Protein AF-A0AAW3V0V6-F1 (afdb_monomer)

Foldseek 3Di:
DDDDDDDPPPLVVVLVVLPPDDPDPDSLVVVLVVLLVLLVVCLVDPHQLVVSVVSLVVSLVVLVVVLVVPPDPCNPVSVVVSVVSSVSSLVSNLVVLLVCLLVLNLSSLVVLLCLLFPPNPDVSSVSSLVSCLALSSLVSLLVQLVVCPPHLDSSNLSSLQSNLSCQLVVRSHDHDNVSSLVSLLSSVVSPNLLSLQVNLVSCVVVVNLLRLLLSLVSRDDPSVVRHDPCSHNVNSVVVDDPVSNVVSVVCSVPSVCSDD

Radius of gyration: 21.78 Å; Cα contacts (8 Å, |Δi|>4): 302; chains: 1; bounding box: 56×43×59 Å

Sequence (260 aa):
MGGNLKVVWVATVVAMTSLLTACGPDPSIQLRANAEAAVKRQMGKDVDPAKSFTGIRSARESIAEECDDYSGIYHFSMQKACSEELGAMKAAAVGPIQDALLAGNVGAGRIAIGALAPDATDDLSEEIRNIVARPEVATSIVTTAASLDGQTTAQARTYEMLAAAVLVTGQGVPADRVRGVQLYGAAWSAGETWAAAMLANAYVQGRDSVNAYLWSLRCTGQCLTGLIPEAAKGALEKSLDPQTISSIQQKSKDQSVLNL

Secondary structure (DSSP, 8-state):
------SSHHHHHHHHTTSS-TTSS-HHHHHHHHHHHHHHHHHTTT--HHHHHHHHHHHHHHHHHHHHS--STTHHHHHHHHHHHHHHHHHHHHHHHHHHHHTT-HHHHHHHHHHTSTT--SHHHHHHHHHHTSHHHHHHHHHHHHHTTT--SHHHHHHHHHHHHHHHHTSSS---HHHHHHHHHHHHHTT-TTHHHHHHHHHHHTT-HHHHHHHHHH--GGGGGG--GGGSHHHHGGGS-HHHHHHHHHHTT-TT----

pLDDT: mean 81.02, std 20.98, range [28.02, 98.56]

Solvent-accessible surface area (backbone atoms only — not comparable to full-atom values): 14074 Å² total; per-residue (Å²): 141,88,87,88,88,80,84,76,67,69,67,63,55,63,62,68,65,70,80,75,59,92,90,61,76,62,65,66,58,57,52,47,54,50,51,50,48,49,52,52,59,36,72,75,44,100,48,62,41,67,62,50,51,47,49,55,49,51,52,50,50,52,52,50,53,62,57,66,70,49,85,53,99,59,36,69,67,50,48,48,51,51,52,53,49,52,51,48,50,52,57,62,52,50,56,58,42,50,55,31,38,61,69,62,34,52,46,39,34,50,53,47,45,54,24,67,38,94,82,44,77,51,72,67,24,51,53,46,44,57,51,45,34,33,45,72,43,27,49,38,34,41,52,50,24,62,76,29,65,97,49,65,47,75,50,25,32,33,30,18,43,40,28,15,54,32,19,54,72,30,37,38,42,81,59,38,50,71,61,11,51,50,28,21,51,50,13,33,76,50,66,37,60,56,27,27,13,52,43,4,40,51,24,46,77,68,71,34,60,67,52,8,40,36,25,26,73,64,25,54,79,78,15,54,79,63,41,48,76,74,27,31,54,80,51,36,58,77,77,49,55,73,65,60,51,54,51,39,63,58,48,50,74,42,82,85,61,86,73,126

Nearest PDB structures (foldseek):
  6deh-assembly2_B  TM=3.218E-01  e=8.719E-03  Legionella pneumophila subsp. pneumophila str. Philadelphia 1
  8sxq-assembly2_B  TM=3.862E-01  e=3.948E-02  Legionella pneumophila
  6ok3-assembly1_B  TM=2.933E-01  e=1.082E-02  Oxalobacter formigenes OXCC13
  5b26-assembly2_C  TM=3.271E-01  e=5.489E-01  Mus musculus
  1ouv-assembly1_A  TM=3.020E-01  e=5.489E-01  Helicobacter pylori 26695

Structure (mmCIF, N/CA/C/O backbone):
data_AF-A0AAW3V0V6-F1
#
_entry.id   AF-A0AAW3V0V6-F1
#
loop_
_atom_site.group_PDB
_atom_site.id
_atom_site.type_symbol
_atom_site.label_atom_id
_atom_site.label_alt_id
_atom_site.label_comp_id
_atom_site.label_asym_id
_atom_site.label_entity_id
_atom_site.label_seq_id
_atom_site.pdbx_PDB_ins_code
_atom_site.Cartn_x
_atom_site.Cartn_y
_atom_site.Cartn_z
_atom_site.occupancy
_atom_site.B_iso_or_equiv
_atom_site.auth_seq_id
_atom_site.auth_comp_id
_atom_site.auth_asym_id
_atom_site.auth_atom_id
_atom_site.pdbx_PDB_model_num
ATOM 1 N N . MET A 1 1 ? 29.266 21.304 14.756 1.00 34.91 1 MET A N 1
ATOM 2 C CA . MET A 1 1 ? 30.003 21.828 13.584 1.00 34.91 1 MET A CA 1
ATOM 3 C C . MET A 1 1 ? 30.607 20.624 12.880 1.00 34.91 1 MET A C 1
ATOM 5 O O . MET A 1 1 ? 31.447 19.978 13.473 1.00 34.91 1 MET A O 1
ATOM 9 N N . GLY A 1 2 ? 30.176 20.139 11.727 1.00 35.59 2 GLY A N 1
ATOM 10 C CA . GLY A 1 2 ? 29.376 20.706 10.649 1.00 35.59 2 GLY A CA 1
ATOM 11 C C . GLY A 1 2 ? 29.917 20.062 9.372 1.00 35.59 2 GLY A C 1
ATOM 12 O O . GLY A 1 2 ? 30.707 20.673 8.668 1.00 35.59 2 GLY A O 1
ATOM 13 N N . GLY A 1 3 ? 29.595 18.786 9.153 1.00 35.78 3 GLY A N 1
ATOM 14 C CA . GLY A 1 3 ? 30.120 17.996 8.043 1.00 35.78 3 GLY A CA 1
ATOM 15 C C . GLY A 1 3 ? 29.052 17.041 7.541 1.00 35.78 3 GLY A C 1
ATOM 16 O O . GLY A 1 3 ? 28.916 15.957 8.083 1.00 35.78 3 GLY A O 1
ATOM 17 N N . ASN A 1 4 ? 28.270 17.489 6.558 1.00 34.06 4 ASN A N 1
ATOM 18 C CA . ASN A 1 4 ? 27.402 16.672 5.706 1.00 34.06 4 ASN A CA 1
ATOM 19 C C . ASN A 1 4 ? 26.956 17.535 4.519 1.00 34.06 4 ASN A C 1
ATOM 21 O O . ASN A 1 4 ? 25.878 18.119 4.524 1.00 34.06 4 ASN A O 1
ATOM 25 N N . LEU A 1 5 ? 27.831 17.675 3.520 1.00 32.22 5 LEU A N 1
ATOM 26 C CA . LEU A 1 5 ? 27.532 18.426 2.299 1.00 32.22 5 LEU A CA 1
ATOM 27 C C . LEU A 1 5 ? 28.345 17.880 1.113 1.00 32.22 5 LEU A C 1
ATOM 29 O O . LEU A 1 5 ? 29.168 18.591 0.553 1.00 32.22 5 LEU A O 1
ATOM 33 N N . LYS A 1 6 ? 28.202 16.587 0.769 1.00 35.91 6 LYS A N 1
ATOM 34 C CA . LYS A 1 6 ? 28.910 15.998 -0.398 1.00 35.91 6 LYS A CA 1
ATOM 35 C C . LYS A 1 6 ? 28.151 14.957 -1.239 1.00 35.91 6 LYS A C 1
ATOM 37 O O . LYS A 1 6 ? 28.750 14.400 -2.147 1.00 35.91 6 LYS A O 1
ATOM 42 N N . VAL A 1 7 ? 26.853 14.715 -1.033 1.00 38.38 7 VAL A N 1
ATOM 43 C CA . VAL A 1 7 ? 26.133 13.668 -1.806 1.00 38.38 7 VAL A CA 1
ATOM 44 C C . VAL A 1 7 ? 25.241 14.222 -2.932 1.00 38.38 7 VAL A C 1
ATOM 46 O O . VAL A 1 7 ? 24.776 13.465 -3.771 1.00 38.38 7 VAL A O 1
ATOM 49 N N . VAL A 1 8 ? 25.066 15.542 -3.043 1.00 34.28 8 VAL A N 1
ATOM 50 C CA . VAL A 1 8 ? 24.141 16.135 -4.037 1.00 34.28 8 VAL A CA 1
ATOM 51 C C . VAL A 1 8 ? 24.812 16.478 -5.382 1.00 34.28 8 VAL A C 1
ATOM 53 O O . VAL A 1 8 ? 24.128 16.670 -6.374 1.00 34.28 8 VAL A O 1
ATOM 56 N N . TRP A 1 9 ? 26.144 16.469 -5.482 1.00 28.02 9 TRP A N 1
ATOM 57 C CA . TRP A 1 9 ? 26.834 17.000 -6.673 1.00 28.02 9 TRP A CA 1
ATOM 58 C C . TRP A 1 9 ? 27.120 16.006 -7.812 1.00 28.02 9 TRP A C 1
ATOM 60 O O . TRP A 1 9 ? 27.539 16.428 -8.884 1.00 28.02 9 TRP A O 1
ATOM 70 N N . VAL A 1 10 ? 26.897 14.700 -7.634 1.00 33.75 10 VAL A N 1
ATOM 71 C CA . VAL A 1 10 ? 27.327 13.703 -8.642 1.00 33.75 10 VAL A CA 1
ATOM 72 C C . VAL A 1 10 ? 26.234 13.371 -9.670 1.00 33.75 10 VAL A C 1
ATOM 74 O O . VAL A 1 10 ? 26.555 12.951 -10.776 1.00 33.75 10 VAL A O 1
ATOM 77 N N . ALA A 1 11 ? 24.955 13.615 -9.367 1.00 33.41 11 ALA A N 1
ATOM 78 C CA . ALA A 1 11 ? 23.865 13.357 -10.316 1.00 33.41 11 ALA A CA 1
ATOM 79 C C . ALA A 1 11 ? 23.679 14.497 -11.337 1.00 33.41 11 ALA A C 1
ATOM 81 O O . ALA A 1 11 ? 23.421 14.234 -12.507 1.00 33.41 11 ALA A O 1
ATOM 82 N N . THR A 1 12 ? 23.896 15.753 -10.933 1.00 36.50 12 THR A N 1
ATOM 83 C CA . THR A 1 12 ? 23.674 16.923 -11.802 1.00 36.50 12 THR A CA 1
ATOM 84 C C . THR A 1 12 ? 24.766 17.095 -12.866 1.00 36.50 12 THR A C 1
ATOM 86 O O . THR A 1 12 ? 24.497 17.572 -13.962 1.00 36.50 12 THR A O 1
ATOM 89 N N . VAL A 1 13 ? 25.996 16.638 -12.599 1.00 33.94 13 VAL A N 1
ATOM 90 C CA . VAL A 1 13 ? 27.119 16.778 -13.548 1.00 33.94 13 VAL A CA 1
ATOM 91 C C . VAL A 1 13 ? 27.079 15.716 -14.660 1.00 33.94 13 VAL A C 1
ATOM 93 O O . VAL A 1 13 ? 27.512 15.980 -15.778 1.00 33.94 13 VAL A O 1
ATOM 96 N N . VAL A 1 14 ? 26.500 14.535 -14.418 1.00 36.28 14 VAL A N 1
ATOM 97 C CA . VAL A 1 14 ? 26.418 13.475 -15.446 1.00 36.28 14 VAL A CA 1
ATOM 98 C C . VAL A 1 14 ? 25.299 13.742 -16.464 1.00 36.28 14 VAL A C 1
ATOM 100 O O . VAL A 1 14 ? 25.445 13.374 -17.627 1.00 36.28 14 VAL A O 1
ATOM 103 N N . ALA A 1 15 ? 24.238 14.459 -16.080 1.00 39.56 15 ALA A N 1
ATOM 104 C CA . ALA A 1 15 ? 23.207 14.901 -17.022 1.00 39.56 15 ALA A CA 1
ATOM 105 C C . ALA A 1 15 ? 23.702 16.056 -17.921 1.00 39.56 15 ALA A C 1
ATOM 107 O O . ALA A 1 15 ? 23.573 15.977 -19.138 1.00 39.56 15 ALA A O 1
ATOM 108 N N . MET A 1 16 ? 24.394 17.061 -17.363 1.00 32.03 16 MET A N 1
ATOM 109 C CA . MET A 1 16 ? 24.838 18.239 -18.134 1.00 32.03 16 MET A CA 1
ATOM 110 C C . MET A 1 16 ? 26.015 18.004 -19.093 1.00 32.03 16 MET A C 1
ATOM 112 O O . MET A 1 16 ? 26.224 18.805 -20.000 1.00 32.03 16 MET A O 1
ATOM 116 N N . THR A 1 17 ? 26.791 16.925 -18.946 1.00 37.06 17 THR A N 1
ATOM 117 C CA . THR A 1 17 ? 27.952 16.685 -19.833 1.00 37.06 17 THR A CA 1
ATOM 118 C C . THR A 1 17 ? 27.593 15.889 -21.100 1.00 37.06 17 THR A C 1
ATOM 120 O O . THR A 1 17 ? 28.452 15.667 -21.948 1.00 37.06 17 THR A O 1
ATOM 123 N N . SER A 1 18 ? 26.328 15.485 -21.270 1.00 39.09 18 SER A N 1
ATOM 124 C CA . SER A 1 18 ? 25.883 14.655 -22.407 1.00 39.09 18 SER A CA 1
ATOM 125 C C . SER A 1 18 ? 25.359 15.464 -23.606 1.00 39.09 18 SER A C 1
ATOM 127 O O . SER A 1 18 ? 25.137 14.896 -24.669 1.00 39.09 18 SER A O 1
ATOM 129 N N . LEU A 1 19 ? 25.214 16.789 -23.472 1.00 38.28 19 LEU A N 1
ATOM 130 C CA . LEU A 1 19 ? 24.652 17.673 -24.509 1.00 38.28 19 LEU A CA 1
ATOM 131 C C . LEU A 1 19 ? 25.697 18.440 -25.341 1.00 38.28 19 LEU A C 1
ATOM 133 O O . LEU A 1 19 ? 25.327 19.201 -26.229 1.00 38.28 19 LEU A O 1
ATOM 137 N N . LEU A 1 20 ? 27.003 18.245 -25.102 1.00 36.38 20 LEU A N 1
ATOM 138 C CA . LEU A 1 20 ? 28.058 19.063 -25.732 1.00 36.38 20 LEU A CA 1
ATOM 139 C C . LEU A 1 20 ? 29.159 18.311 -26.495 1.00 36.38 20 LEU A C 1
ATOM 141 O O . LEU A 1 20 ? 30.157 18.922 -26.873 1.00 36.38 20 LEU A O 1
ATOM 145 N N . THR A 1 21 ? 28.993 17.029 -26.821 1.00 39.00 21 THR A N 1
ATOM 146 C CA . THR A 1 21 ? 29.934 16.339 -27.722 1.00 39.00 21 THR A CA 1
ATOM 147 C C . THR A 1 21 ? 29.237 15.841 -28.975 1.00 39.00 21 THR A C 1
ATOM 149 O O . THR A 1 21 ? 28.806 14.694 -29.068 1.00 39.00 21 THR A O 1
ATOM 152 N N . ALA A 1 22 ? 29.194 16.722 -29.973 1.00 36.62 22 ALA A N 1
ATOM 153 C CA . ALA A 1 22 ? 29.146 16.316 -31.366 1.00 36.62 22 ALA A CA 1
ATOM 154 C C . ALA A 1 22 ? 30.323 15.354 -31.634 1.00 36.62 22 ALA A C 1
ATOM 156 O O . ALA A 1 22 ? 31.471 15.705 -31.367 1.00 36.62 22 ALA A O 1
ATOM 157 N N . CYS A 1 23 ? 30.020 14.153 -32.139 1.00 38.62 23 CYS A N 1
ATOM 158 C CA . CYS A 1 23 ? 30.940 13.045 -32.463 1.00 38.62 23 CYS A CA 1
ATOM 159 C C . CYS A 1 23 ? 31.247 12.016 -31.348 1.00 38.62 23 CYS A C 1
ATOM 161 O O . CYS A 1 23 ? 32.334 11.438 -31.330 1.00 38.62 23 CYS A O 1
ATOM 163 N N . GLY A 1 24 ? 30.290 11.729 -30.459 1.00 41.03 24 GLY A N 1
ATOM 164 C CA . GLY A 1 24 ? 30.261 10.503 -29.640 1.00 41.03 24 GLY A CA 1
ATOM 165 C C . GLY A 1 24 ? 29.235 9.478 -30.155 1.00 41.03 24 GLY A C 1
ATOM 166 O O . GLY A 1 24 ? 28.460 9.822 -31.049 1.00 41.03 24 GLY A O 1
ATOM 167 N N . PRO A 1 25 ? 29.220 8.229 -29.635 1.00 42.06 25 PRO A N 1
ATOM 168 C CA . PRO A 1 25 ? 28.169 7.257 -29.954 1.00 42.06 25 PRO A CA 1
ATOM 169 C C . PRO A 1 25 ? 26.787 7.875 -29.715 1.00 42.06 25 PRO A C 1
ATOM 171 O O . PRO A 1 25 ? 26.656 8.748 -28.859 1.00 42.06 25 PRO A O 1
ATOM 174 N N . ASP A 1 26 ? 25.798 7.422 -30.492 1.00 52.16 26 ASP A N 1
ATOM 175 C CA . ASP A 1 26 ? 24.402 7.876 -30.453 1.00 52.16 26 ASP A CA 1
ATOM 176 C C . ASP A 1 26 ? 23.985 8.243 -29.010 1.00 52.16 26 ASP A C 1
ATOM 178 O O . ASP A 1 26 ? 24.032 7.361 -28.139 1.00 52.16 26 ASP A O 1
ATOM 182 N N . PRO A 1 27 ? 23.656 9.522 -28.728 1.00 53.59 27 PRO A N 1
ATOM 183 C CA . PRO A 1 27 ? 23.339 10.007 -27.384 1.00 53.59 27 PRO A CA 1
ATOM 184 C C . PRO A 1 27 ? 22.340 9.105 -26.651 1.00 53.59 27 PRO A C 1
ATOM 186 O O . PRO A 1 27 ? 22.501 8.856 -25.454 1.00 53.59 27 PRO A O 1
ATOM 189 N N . SER A 1 28 ? 21.405 8.500 -27.389 1.00 52.97 28 SER A N 1
ATOM 190 C CA . SER A 1 28 ? 20.402 7.573 -26.868 1.00 52.97 28 SER A CA 1
ATOM 191 C C . SER A 1 28 ? 20.998 6.292 -26.256 1.00 52.97 28 SER A C 1
ATOM 193 O O . SER A 1 28 ? 20.479 5.771 -25.264 1.00 52.97 28 SER A O 1
ATOM 195 N N . ILE A 1 29 ? 22.119 5.783 -26.784 1.00 57.06 29 ILE A N 1
ATOM 196 C CA . ILE A 1 29 ? 22.802 4.576 -26.285 1.00 57.06 29 ILE A CA 1
ATOM 197 C C . ILE A 1 29 ? 23.503 4.877 -24.960 1.00 57.06 29 ILE A C 1
ATOM 199 O O . ILE A 1 29 ? 23.402 4.097 -24.008 1.00 57.06 29 ILE A O 1
ATOM 203 N N . GLN A 1 30 ? 24.189 6.018 -24.875 1.00 59.19 30 GLN A N 1
ATOM 204 C CA . GLN A 1 30 ? 24.898 6.434 -23.666 1.00 59.19 30 GLN A CA 1
ATOM 205 C C . GLN A 1 30 ? 23.910 6.725 -22.525 1.00 59.19 30 GLN A C 1
ATOM 207 O O . GLN A 1 30 ? 24.128 6.303 -21.387 1.00 59.19 30 GLN A O 1
ATOM 212 N N . LEU A 1 31 ? 22.795 7.393 -22.838 1.00 54.66 31 LEU A N 1
ATOM 213 C CA . LEU A 1 31 ? 21.737 7.724 -21.884 1.00 54.66 31 LEU A CA 1
ATOM 214 C C . LEU A 1 31 ? 21.060 6.458 -21.335 1.00 54.66 31 LEU A C 1
ATOM 216 O O . LEU A 1 31 ? 20.910 6.321 -20.120 1.00 54.66 31 LEU A O 1
ATOM 220 N N . ARG A 1 32 ? 20.743 5.482 -22.203 1.00 54.28 32 ARG A N 1
ATOM 221 C CA . ARG A 1 32 ? 20.209 4.167 -21.796 1.00 54.28 32 ARG A CA 1
ATOM 222 C C . ARG A 1 32 ? 21.179 3.400 -20.905 1.00 54.28 32 ARG A C 1
ATOM 224 O O . ARG A 1 32 ? 20.775 2.924 -19.848 1.00 54.28 32 ARG A O 1
ATOM 231 N N . ALA A 1 33 ? 22.453 3.315 -21.291 1.00 61.56 33 ALA A N 1
ATOM 232 C CA . ALA A 1 33 ? 23.469 2.624 -20.498 1.00 61.56 33 ALA A CA 1
ATOM 233 C C . ALA A 1 33 ? 23.661 3.279 -19.120 1.00 61.56 33 ALA A C 1
ATOM 235 O O . ALA A 1 33 ? 23.812 2.583 -18.114 1.00 61.56 33 ALA A O 1
ATOM 236 N N . ASN A 1 34 ? 23.601 4.612 -19.051 1.00 61.59 34 ASN A N 1
ATOM 237 C CA . ASN A 1 34 ? 23.674 5.355 -17.797 1.00 61.59 34 ASN A CA 1
ATOM 238 C C . ASN A 1 34 ? 22.429 5.146 -16.924 1.00 61.59 34 ASN A C 1
ATOM 240 O O . ASN A 1 34 ? 22.578 4.956 -15.716 1.00 61.59 34 ASN A O 1
ATOM 244 N N . ALA A 1 35 ? 21.228 5.132 -17.510 1.00 54.94 35 ALA A N 1
ATOM 245 C CA . ALA A 1 35 ? 19.982 4.856 -16.798 1.00 54.94 35 ALA A CA 1
ATOM 246 C C . ALA A 1 35 ? 19.957 3.423 -16.244 1.00 54.94 35 ALA A C 1
ATOM 248 O O . ALA A 1 35 ? 19.710 3.221 -15.056 1.00 54.94 35 ALA A O 1
ATOM 249 N N . GLU A 1 36 ? 20.310 2.430 -17.062 1.00 57.81 36 GLU A N 1
ATOM 250 C CA . GLU A 1 36 ? 20.398 1.029 -16.643 1.00 57.81 36 GLU A CA 1
ATOM 251 C C . GLU A 1 36 ? 21.470 0.836 -15.558 1.00 57.81 36 GLU A C 1
ATOM 253 O O . GLU A 1 36 ? 21.239 0.157 -14.555 1.00 57.81 36 GLU A O 1
ATOM 258 N N . ALA A 1 37 ? 22.632 1.483 -15.700 1.00 62.81 37 ALA A N 1
ATOM 259 C CA . ALA A 1 37 ? 23.674 1.465 -14.680 1.00 62.81 37 ALA A CA 1
ATOM 260 C C . ALA A 1 37 ? 23.241 2.174 -13.387 1.00 62.81 37 ALA A C 1
ATOM 262 O O . ALA A 1 37 ? 23.620 1.724 -12.305 1.00 62.81 37 ALA A O 1
ATOM 263 N N . ALA A 1 38 ? 22.459 3.254 -13.466 1.00 56.06 38 ALA A N 1
ATOM 264 C CA . ALA A 1 38 ? 21.909 3.942 -12.300 1.00 56.06 38 ALA A CA 1
ATOM 265 C C . ALA A 1 38 ? 20.913 3.044 -11.556 1.00 56.06 38 ALA A C 1
ATOM 267 O O . ALA A 1 38 ? 21.104 2.816 -10.361 1.00 56.06 38 ALA A O 1
ATOM 268 N N . VAL A 1 39 ? 19.957 2.440 -12.274 1.00 53.56 39 VAL A N 1
ATOM 269 C CA . VAL A 1 39 ? 19.000 1.462 -11.731 1.00 53.56 39 VAL A CA 1
ATOM 270 C C . VAL A 1 39 ? 19.741 0.291 -11.079 1.00 53.56 39 VAL A C 1
ATOM 272 O O . VAL A 1 39 ? 19.518 -0.004 -9.906 1.00 53.56 39 VAL A O 1
ATOM 275 N N . LYS A 1 40 ? 20.704 -0.332 -11.776 1.00 58.06 40 LYS A N 1
ATOM 276 C CA . LYS A 1 40 ? 21.486 -1.463 -11.238 1.00 58.06 40 LYS A CA 1
ATOM 277 C C . LYS A 1 40 ? 22.322 -1.085 -10.011 1.00 58.06 40 LYS A C 1
ATOM 279 O O . LYS A 1 40 ? 22.360 -1.841 -9.042 1.00 58.06 40 LYS A O 1
ATOM 284 N N . ARG A 1 41 ? 22.981 0.083 -10.010 1.00 60.84 41 ARG A N 1
ATOM 285 C CA . ARG A 1 41 ? 23.749 0.575 -8.844 1.00 60.84 41 ARG A CA 1
ATOM 286 C C . ARG A 1 41 ? 22.854 0.833 -7.635 1.00 60.84 41 ARG A C 1
ATOM 288 O O . ARG A 1 4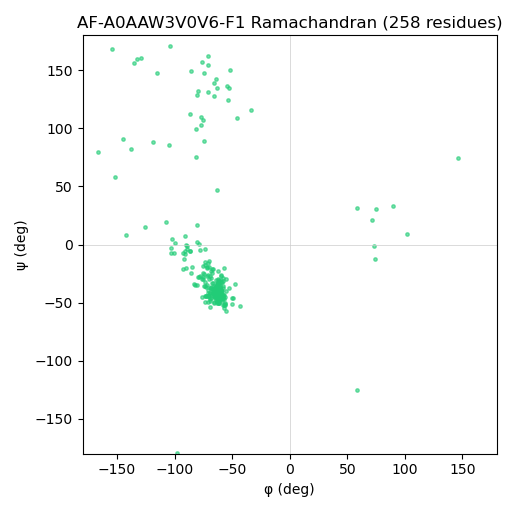1 ? 23.315 0.672 -6.507 1.00 60.84 41 ARG A O 1
ATOM 295 N N . GLN A 1 42 ? 21.617 1.250 -7.879 1.00 53.38 42 GLN A N 1
ATOM 296 C CA . GLN A 1 42 ? 20.631 1.561 -6.852 1.00 53.38 42 GLN A CA 1
ATOM 297 C C . GLN A 1 42 ? 19.952 0.306 -6.296 1.00 53.38 42 GLN A C 1
ATOM 299 O O . GLN A 1 42 ? 19.715 0.237 -5.098 1.00 53.38 42 GLN A O 1
ATOM 304 N N . MET A 1 43 ? 19.726 -0.713 -7.128 1.00 52.59 43 MET A N 1
ATOM 305 C CA . MET A 1 43 ? 19.167 -2.004 -6.711 1.00 52.59 43 MET A CA 1
ATOM 306 C C . MET A 1 43 ? 20.170 -2.908 -5.970 1.00 52.59 43 MET A C 1
ATOM 308 O O . MET A 1 43 ? 19.754 -3.776 -5.209 1.00 52.59 43 MET A O 1
ATOM 312 N N . GLY A 1 44 ? 21.481 -2.726 -6.185 1.00 44.41 44 GLY A N 1
ATOM 313 C CA . GLY A 1 44 ? 22.544 -3.568 -5.609 1.00 44.41 44 GLY A CA 1
ATOM 314 C C . GLY A 1 44 ? 23.109 -3.121 -4.252 1.00 44.41 44 GLY A C 1
ATOM 315 O O . GLY A 1 44 ? 24.020 -3.759 -3.729 1.00 44.41 44 GLY A O 1
ATOM 316 N N . LYS A 1 45 ? 22.625 -2.016 -3.685 1.00 45.22 45 LYS A N 1
ATOM 317 C CA . LYS A 1 45 ? 22.990 -1.530 -2.343 1.00 45.22 45 LYS A CA 1
ATOM 318 C C . LYS A 1 45 ? 21.692 -1.173 -1.615 1.00 45.22 45 LYS A C 1
ATOM 320 O O . LYS A 1 45 ? 20.701 -0.925 -2.290 1.00 45.22 45 LYS A O 1
ATOM 325 N N . ASP A 1 46 ? 21.696 -1.099 -0.282 1.00 43.69 46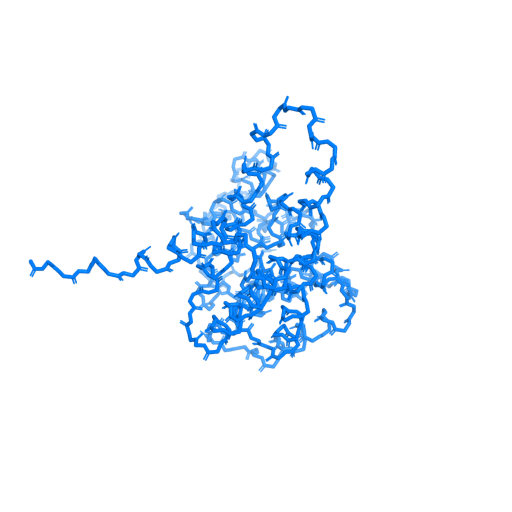 ASP A N 1
ATOM 326 C CA . ASP A 1 46 ? 20.598 -0.552 0.548 1.00 43.69 46 ASP A CA 1
ATOM 327 C C . ASP A 1 46 ? 20.354 0.954 0.270 1.00 43.69 46 ASP A C 1
ATOM 329 O O . ASP A 1 46 ? 20.311 1.796 1.170 1.00 43.69 46 ASP A O 1
ATOM 333 N N . VAL A 1 47 ? 20.284 1.349 -1.001 1.00 46.34 47 VAL A N 1
ATOM 334 C CA . VAL A 1 47 ? 19.977 2.701 -1.431 1.00 46.34 47 VAL A CA 1
ATOM 335 C C . VAL A 1 47 ? 18.480 2.845 -1.345 1.00 46.34 47 VAL A C 1
ATOM 337 O O . VAL A 1 47 ? 17.730 2.037 -1.883 1.00 46.34 47 VAL A O 1
ATOM 340 N N . ASP A 1 48 ? 18.070 3.911 -0.675 1.00 50.66 48 ASP A N 1
ATOM 341 C CA . ASP A 1 48 ? 16.691 4.347 -0.612 1.00 50.66 48 ASP A CA 1
ATOM 342 C C . ASP A 1 48 ? 16.053 4.315 -2.026 1.00 50.66 48 ASP A C 1
ATOM 344 O O . ASP A 1 48 ? 16.415 5.120 -2.898 1.00 50.66 48 ASP A O 1
ATOM 348 N N . PRO A 1 49 ? 15.135 3.371 -2.284 1.00 44.75 49 PRO A N 1
ATOM 349 C CA . PRO A 1 49 ? 14.486 3.184 -3.579 1.00 44.75 49 PRO A CA 1
ATOM 350 C C . PRO A 1 49 ? 13.713 4.432 -3.991 1.00 44.75 49 PRO A C 1
ATOM 352 O O . PRO A 1 49 ? 13.655 4.756 -5.174 1.00 44.75 49 PRO A O 1
ATOM 355 N N . ALA A 1 50 ? 13.199 5.184 -3.011 1.00 44.88 50 ALA A N 1
ATOM 356 C CA . ALA A 1 50 ? 12.531 6.449 -3.260 1.00 44.88 50 ALA A CA 1
ATOM 357 C C . ALA A 1 50 ? 13.497 7.461 -3.891 1.00 44.88 50 ALA A C 1
ATOM 359 O O . ALA A 1 50 ? 13.155 8.079 -4.888 1.00 44.88 50 ALA A O 1
ATOM 360 N N . LYS A 1 51 ? 14.743 7.569 -3.404 1.00 49.44 51 LYS A N 1
ATOM 361 C CA . LYS A 1 51 ? 15.757 8.482 -3.980 1.00 49.44 51 LYS A CA 1
ATOM 362 C C . LYS A 1 51 ? 16.193 8.072 -5.382 1.00 49.44 51 LYS A C 1
ATOM 364 O O . LYS A 1 51 ? 16.510 8.919 -6.212 1.00 49.44 51 LYS A O 1
ATOM 369 N N . SER A 1 52 ? 16.214 6.771 -5.625 1.00 53.00 52 SER A N 1
ATOM 370 C CA . SER A 1 52 ? 16.603 6.162 -6.893 1.00 53.00 52 SER A CA 1
ATOM 371 C C . SER A 1 52 ? 15.583 6.461 -7.985 1.00 53.00 52 SER A C 1
ATOM 373 O O . SER A 1 52 ? 15.918 6.954 -9.063 1.00 53.00 52 SER A O 1
ATOM 375 N N . PHE A 1 53 ? 14.312 6.289 -7.634 1.00 59.09 53 PHE A N 1
ATOM 376 C CA . PHE A 1 53 ? 13.190 6.619 -8.492 1.00 59.09 53 PHE A CA 1
ATOM 377 C C . PHE A 1 53 ? 13.022 8.123 -8.694 1.00 59.09 53 PHE A C 1
ATOM 379 O O . PHE A 1 53 ? 12.760 8.556 -9.811 1.00 59.09 53 PHE A O 1
ATOM 386 N N . THR A 1 54 ? 13.262 8.932 -7.656 1.00 62.72 54 THR A N 1
ATOM 387 C CA . THR A 1 54 ? 13.348 10.390 -7.800 1.00 62.72 54 THR A CA 1
ATOM 388 C C . THR A 1 54 ? 14.435 10.776 -8.799 1.00 62.72 54 THR A C 1
ATOM 390 O O . THR A 1 54 ? 14.210 11.673 -9.589 1.00 62.72 54 THR A O 1
ATOM 393 N N . GLY A 1 55 ? 15.573 10.074 -8.844 1.00 64.75 55 GLY A N 1
ATOM 394 C CA . GLY A 1 55 ? 16.614 10.325 -9.845 1.00 64.75 55 GLY A CA 1
ATOM 395 C C . GLY A 1 55 ? 16.149 10.080 -11.284 1.00 64.75 55 GLY A C 1
ATOM 396 O O . GLY A 1 55 ? 16.392 10.915 -12.149 1.00 64.75 55 GLY A O 1
ATOM 397 N N . ILE A 1 56 ? 15.444 8.972 -11.536 1.00 63.16 56 ILE A N 1
ATOM 398 C CA . ILE A 1 56 ? 14.860 8.673 -12.858 1.00 63.16 56 ILE A CA 1
ATOM 399 C C . ILE A 1 56 ? 13.772 9.693 -13.204 1.00 63.16 56 ILE A C 1
ATOM 401 O O . ILE A 1 56 ? 13.732 10.189 -14.327 1.00 63.16 56 ILE A O 1
ATOM 405 N N . ARG A 1 57 ? 12.920 10.038 -12.232 1.00 66.38 57 ARG A N 1
ATOM 406 C CA . ARG A 1 57 ? 11.868 11.046 -12.387 1.00 66.38 57 ARG A CA 1
ATOM 407 C C . ARG A 1 57 ? 12.457 12.417 -12.715 1.00 66.38 57 ARG A C 1
ATOM 409 O O . ARG A 1 57 ? 12.066 12.994 -13.715 1.00 66.38 57 ARG A O 1
ATOM 416 N N . SER A 1 58 ? 13.439 12.887 -11.953 1.00 67.31 58 SER A N 1
ATOM 417 C CA . SER A 1 58 ? 14.105 14.169 -12.192 1.00 67.31 58 SER A CA 1
ATOM 418 C C . SER A 1 58 ? 14.880 14.187 -13.509 1.00 67.31 58 SER A C 1
ATOM 420 O O . SER A 1 58 ? 14.874 15.201 -14.193 1.00 67.31 58 SER A O 1
ATOM 422 N N . ALA A 1 59 ? 15.515 13.077 -13.906 1.00 66.06 59 ALA A N 1
ATOM 423 C CA . ALA A 1 59 ? 16.151 12.978 -15.221 1.00 66.06 59 ALA A CA 1
ATOM 424 C C . ALA A 1 59 ? 15.114 13.084 -16.349 1.00 66.06 59 ALA A C 1
ATOM 426 O O . ALA A 1 59 ? 15.326 13.804 -17.318 1.00 66.06 59 ALA A O 1
ATOM 427 N N . ARG A 1 60 ? 13.965 12.418 -16.193 1.00 68.12 60 ARG A N 1
ATOM 428 C CA . ARG A 1 60 ? 12.839 12.529 -17.123 1.00 68.12 60 ARG A CA 1
ATOM 429 C C . ARG A 1 60 ? 12.272 13.949 -17.174 1.00 68.12 60 ARG A C 1
ATOM 431 O O . ARG A 1 60 ? 12.005 14.426 -18.266 1.00 68.12 60 ARG A O 1
ATOM 438 N N . GLU A 1 61 ? 12.048 14.586 -16.028 1.00 70.31 61 GLU A N 1
ATOM 439 C CA . GLU A 1 61 ? 11.524 15.957 -15.941 1.00 70.31 61 GLU A CA 1
ATOM 440 C C . GLU A 1 61 ? 12.485 16.948 -16.598 1.00 70.31 61 GLU A C 1
ATOM 442 O O . GLU A 1 61 ? 12.045 17.766 -17.393 1.00 70.31 61 GLU A O 1
ATOM 447 N N . SER A 1 62 ? 13.793 16.798 -16.366 1.00 71.38 62 SER A N 1
ATOM 448 C CA . SER A 1 62 ? 14.828 17.604 -17.024 1.00 71.38 62 SER A CA 1
ATOM 449 C C . SER A 1 62 ? 14.806 17.438 -18.545 1.00 71.38 62 SER A C 1
ATOM 451 O O . SER A 1 62 ? 14.885 18.428 -19.260 1.00 71.38 62 SER A O 1
ATOM 453 N N . ILE A 1 63 ? 14.673 16.204 -19.048 1.00 67.38 63 ILE A N 1
ATOM 454 C CA . ILE A 1 63 ? 14.561 15.954 -20.494 1.00 67.38 63 ILE A CA 1
ATOM 455 C C . ILE A 1 63 ? 13.255 16.545 -21.032 1.00 67.38 63 ILE A C 1
ATOM 457 O O . ILE A 1 63 ? 13.260 17.169 -22.083 1.00 67.38 63 ILE A O 1
ATOM 461 N N . ALA A 1 64 ? 12.136 16.378 -20.324 1.00 66.25 64 ALA A N 1
ATOM 462 C CA . ALA A 1 64 ? 10.848 16.923 -20.747 1.00 66.25 64 ALA A CA 1
ATOM 463 C C . ALA A 1 64 ? 10.874 18.458 -20.832 1.00 66.25 64 ALA A C 1
ATOM 465 O O . ALA A 1 64 ? 10.401 19.009 -21.820 1.00 66.25 64 ALA A O 1
ATOM 466 N N . GLU A 1 65 ? 11.480 19.129 -19.850 1.00 72.00 65 GLU A N 1
ATOM 467 C CA . GLU A 1 65 ? 11.656 20.585 -19.839 1.00 72.00 65 GLU A CA 1
ATOM 468 C C . GLU A 1 65 ? 12.540 21.056 -21.003 1.00 72.00 65 GLU A C 1
ATOM 470 O O . GLU A 1 65 ? 12.174 21.987 -21.718 1.00 72.00 65 GLU A O 1
ATOM 475 N N . GLU A 1 66 ? 13.651 20.360 -21.268 1.00 69.62 66 GLU A N 1
ATOM 476 C CA . GLU A 1 66 ? 14.491 20.632 -22.441 1.00 69.62 66 GLU A CA 1
ATOM 477 C C . GLU A 1 66 ? 13.738 20.421 -23.762 1.00 69.62 66 GLU A C 1
ATOM 479 O O . GLU A 1 66 ? 13.982 21.143 -24.726 1.00 69.62 66 GLU A O 1
ATOM 484 N N . CYS A 1 67 ? 12.817 19.457 -23.831 1.00 67.75 67 CYS A N 1
ATOM 485 C CA . CYS A 1 67 ? 12.026 19.193 -25.032 1.00 67.75 67 CYS A CA 1
ATOM 486 C C . CYS A 1 67 ? 10.893 20.217 -25.242 1.00 67.75 67 CYS A C 1
ATOM 488 O O . CYS A 1 67 ? 10.556 20.493 -26.395 1.00 67.75 67 CYS A O 1
ATOM 490 N N . ASP A 1 68 ? 10.335 20.795 -24.173 1.00 67.12 68 ASP A N 1
ATOM 491 C CA . ASP A 1 68 ? 9.262 21.801 -24.238 1.00 67.12 68 ASP A CA 1
ATOM 492 C C . ASP A 1 68 ? 9.777 23.210 -24.599 1.00 67.12 68 ASP A C 1
ATOM 494 O O . ASP A 1 68 ? 9.053 23.987 -25.227 1.00 67.12 68 ASP A O 1
ATOM 498 N N . ASP A 1 69 ? 11.033 23.548 -24.277 1.00 67.75 69 ASP A N 1
ATOM 499 C CA . ASP A 1 69 ? 11.615 24.875 -24.568 1.00 67.75 69 ASP A CA 1
ATOM 500 C C . ASP A 1 69 ? 11.868 25.110 -26.081 1.00 67.75 69 ASP A C 1
ATOM 502 O O . ASP A 1 69 ? 12.027 26.239 -26.561 1.00 67.75 69 ASP A O 1
ATOM 506 N N . TYR A 1 70 ? 11.824 24.051 -26.900 1.00 61.22 70 TYR A N 1
ATOM 507 C CA . TYR A 1 70 ? 12.014 24.137 -28.351 1.00 61.22 70 TYR A CA 1
ATOM 508 C C . TYR A 1 70 ? 10.746 24.568 -29.107 1.00 61.22 70 TYR A C 1
ATOM 510 O O . TYR A 1 70 ? 10.140 23.807 -29.857 1.00 61.22 70 TYR A O 1
ATOM 518 N N . SER A 1 71 ? 10.406 25.855 -29.032 1.00 53.66 71 SER A N 1
ATOM 519 C CA . SER A 1 71 ? 9.301 26.475 -29.796 1.00 53.66 71 SER A CA 1
ATOM 520 C C . SER A 1 71 ? 9.633 26.844 -31.266 1.00 53.66 71 SER A C 1
ATOM 522 O O . SER A 1 71 ? 8.921 27.621 -31.903 1.00 53.66 71 SER A O 1
ATOM 524 N N . GLY A 1 72 ? 10.713 26.295 -31.843 1.00 65.94 72 GLY A N 1
ATOM 525 C CA . GLY A 1 72 ? 11.232 26.660 -33.175 1.00 65.94 72 GLY A CA 1
ATOM 526 C C . GLY A 1 72 ? 10.828 25.743 -34.347 1.00 65.94 72 GLY A C 1
ATOM 527 O O . GLY A 1 72 ? 10.157 24.733 -34.186 1.00 65.94 72 GLY A O 1
ATOM 528 N N . ILE A 1 73 ? 11.310 26.053 -35.560 1.00 58.94 73 ILE A N 1
ATOM 529 C CA . ILE A 1 73 ? 11.004 25.339 -36.829 1.00 58.94 73 ILE A CA 1
ATOM 530 C C . ILE A 1 73 ? 11.354 23.828 -36.781 1.00 58.94 73 ILE A C 1
ATOM 532 O O . ILE A 1 73 ? 10.805 23.034 -37.541 1.00 58.94 73 ILE A O 1
ATOM 536 N N . TYR A 1 74 ? 12.219 23.408 -35.853 1.00 58.69 74 TYR A N 1
ATOM 537 C CA . TYR A 1 74 ? 12.628 22.011 -35.644 1.00 58.69 74 TYR A CA 1
ATOM 538 C C . TYR A 1 74 ? 11.768 21.231 -34.627 1.00 58.69 74 TYR A C 1
ATOM 540 O O . TYR A 1 74 ? 12.097 20.087 -34.303 1.00 58.69 74 TYR A O 1
ATOM 548 N N . HIS A 1 75 ? 10.661 21.813 -34.148 1.00 66.69 75 HIS A N 1
ATOM 549 C CA . HIS A 1 75 ? 9.801 21.258 -33.093 1.00 66.69 75 HIS A CA 1
ATOM 550 C C . HIS A 1 75 ? 9.384 19.801 -33.349 1.00 66.69 75 HIS A C 1
ATOM 552 O O . HIS A 1 75 ? 9.493 18.959 -32.466 1.00 66.69 75 HIS A O 1
ATOM 558 N N . PHE A 1 76 ? 8.956 19.454 -34.567 1.00 65.44 76 PHE A N 1
ATOM 559 C CA . PHE A 1 76 ? 8.421 18.113 -34.838 1.00 65.44 76 PHE A CA 1
ATOM 560 C C . PHE A 1 76 ? 9.483 17.002 -34.777 1.00 65.44 76 PHE A C 1
ATOM 562 O O . PHE A 1 76 ? 9.233 15.932 -34.221 1.00 65.44 76 PHE A O 1
ATOM 569 N N . SER A 1 77 ? 10.680 17.235 -35.328 1.00 70.19 77 SER A N 1
ATOM 570 C CA . SER A 1 77 ? 11.748 16.226 -35.329 1.00 70.19 77 SER A CA 1
ATOM 571 C C . SER A 1 77 ? 12.341 16.014 -33.939 1.00 70.19 77 SER A C 1
ATOM 573 O O . SER A 1 77 ? 12.603 14.873 -33.564 1.00 70.19 77 SER A O 1
ATOM 575 N N . MET A 1 78 ? 12.513 17.094 -33.168 1.00 68.62 78 MET A N 1
ATOM 576 C CA . MET A 1 78 ? 13.015 16.994 -31.798 1.00 68.62 78 MET A CA 1
ATOM 577 C C . MET A 1 78 ? 11.994 16.362 -30.857 1.00 68.62 78 MET A C 1
ATOM 579 O O . MET A 1 78 ? 12.349 15.452 -30.117 1.00 68.62 78 MET A O 1
ATOM 583 N N . GLN A 1 79 ? 10.720 16.750 -30.947 1.00 71.12 79 GLN A N 1
ATOM 584 C CA . GLN A 1 79 ? 9.663 16.157 -30.130 1.00 71.12 79 GLN A CA 1
ATOM 585 C C . GLN A 1 79 ? 9.544 14.644 -30.368 1.00 71.12 79 GLN A C 1
ATOM 587 O O . GLN A 1 79 ? 9.386 13.875 -29.418 1.00 71.12 79 GLN A O 1
ATOM 592 N N . LYS A 1 80 ? 9.688 14.195 -31.623 1.00 78.00 80 LYS A N 1
ATOM 593 C CA . LYS A 1 80 ? 9.709 12.766 -31.950 1.00 78.00 80 LYS A CA 1
ATOM 594 C C . LYS A 1 80 ? 10.904 12.052 -31.308 1.00 78.00 80 LYS A C 1
ATOM 596 O O . LYS A 1 80 ? 10.690 11.050 -30.630 1.00 78.00 80 LYS A O 1
ATOM 601 N N . ALA A 1 81 ? 12.120 12.578 -31.460 1.00 75.75 81 ALA A N 1
ATOM 602 C CA . ALA A 1 81 ? 13.318 11.989 -30.856 1.00 75.75 81 ALA A CA 1
ATOM 603 C C . ALA A 1 81 ? 13.213 11.923 -29.320 1.00 75.75 81 ALA A C 1
ATOM 605 O O . ALA A 1 81 ? 13.430 10.863 -28.736 1.00 75.75 81 ALA A O 1
ATOM 606 N N . CYS A 1 82 ? 12.757 13.006 -28.684 1.00 75.00 82 CYS A N 1
ATOM 607 C CA . CYS A 1 82 ? 12.473 13.049 -27.249 1.00 75.00 82 CYS A CA 1
ATOM 608 C C . CYS A 1 82 ? 11.466 11.971 -26.824 1.00 75.00 82 CYS A C 1
ATOM 610 O O . CYS A 1 82 ? 11.673 11.271 -25.833 1.00 75.00 82 CYS A O 1
ATOM 612 N N . SER A 1 83 ? 10.375 11.804 -27.579 1.00 76.00 83 SER A N 1
ATOM 613 C CA . SER A 1 83 ? 9.356 10.795 -27.269 1.00 76.00 83 SER A CA 1
ATOM 614 C C . SER A 1 83 ? 9.888 9.360 -27.388 1.00 76.00 83 SER A C 1
ATOM 616 O O . SER A 1 83 ? 9.558 8.510 -26.560 1.00 76.00 83 SER A O 1
ATOM 618 N N . GLU A 1 84 ? 10.752 9.097 -28.373 1.00 82.25 84 GLU A N 1
ATOM 619 C CA . GLU A 1 84 ? 11.377 7.790 -28.591 1.00 82.25 84 GLU A CA 1
ATOM 620 C C . GLU A 1 84 ? 12.409 7.468 -27.499 1.00 82.25 84 GLU A C 1
ATOM 622 O O . GLU A 1 84 ? 12.428 6.349 -26.974 1.00 82.25 84 GLU A O 1
ATOM 627 N N . GLU A 1 85 ? 13.228 8.445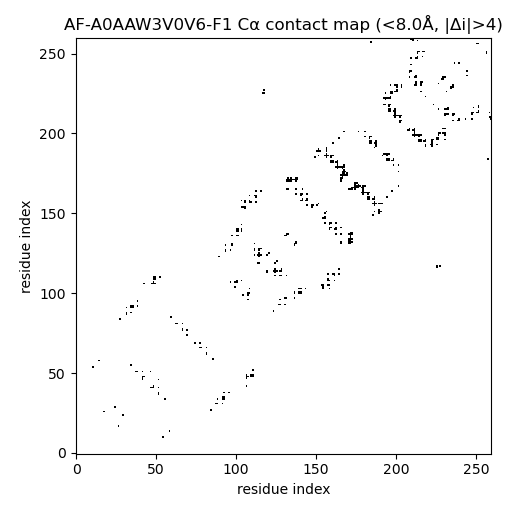 -27.098 1.00 75.56 85 GLU A N 1
ATOM 628 C CA . GLU A 1 85 ? 14.172 8.284 -25.989 1.00 75.56 85 GLU A CA 1
ATOM 629 C C . GLU A 1 85 ? 13.454 8.071 -24.657 1.00 75.56 85 GLU A C 1
ATOM 631 O O . GLU A 1 85 ? 13.791 7.141 -23.917 1.00 75.56 85 GLU A O 1
ATOM 636 N N . LEU A 1 86 ? 12.416 8.863 -24.379 1.00 74.31 86 LEU A N 1
ATOM 637 C CA . LEU A 1 86 ? 11.609 8.714 -23.174 1.00 74.31 86 LEU A CA 1
ATOM 638 C C . LEU A 1 86 ? 10.922 7.343 -23.128 1.00 74.31 86 LEU A C 1
ATOM 640 O O . LEU A 1 86 ? 10.935 6.678 -22.090 1.00 74.31 86 LEU A O 1
ATOM 644 N N . GLY A 1 87 ? 10.359 6.890 -24.253 1.00 77.94 87 GLY A N 1
ATOM 645 C CA . GLY A 1 87 ? 9.772 5.555 -24.377 1.00 77.94 87 GLY A CA 1
ATOM 646 C C . GLY A 1 87 ? 10.790 4.447 -24.107 1.00 77.94 87 GLY A C 1
ATOM 647 O O . GLY A 1 87 ? 10.498 3.476 -23.409 1.00 77.94 87 GLY A O 1
ATOM 648 N N . ALA A 1 88 ? 12.022 4.618 -24.579 1.00 78.19 88 ALA A N 1
ATOM 649 C CA . ALA A 1 88 ? 13.071 3.642 -24.348 1.00 78.19 88 ALA A CA 1
ATOM 650 C C . ALA A 1 88 ? 13.597 3.622 -22.909 1.00 78.19 88 ALA A C 1
ATOM 652 O O . ALA A 1 88 ? 13.883 2.546 -22.386 1.00 78.19 88 ALA A O 1
ATOM 653 N N . MET A 1 89 ? 13.697 4.779 -22.250 1.00 72.50 89 MET A N 1
ATOM 654 C CA . MET A 1 89 ? 14.015 4.839 -20.821 1.00 72.50 89 MET A CA 1
ATOM 655 C C . MET A 1 89 ? 12.940 4.160 -19.980 1.00 72.50 89 MET A C 1
ATOM 657 O O . MET A 1 89 ? 13.268 3.389 -19.077 1.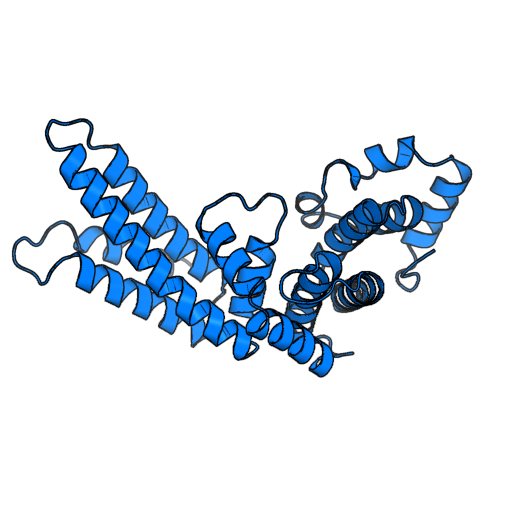00 72.50 89 MET A O 1
ATOM 661 N N . LYS A 1 90 ? 11.663 4.406 -20.301 1.00 79.19 90 LYS A N 1
ATOM 662 C CA . LYS A 1 90 ? 10.530 3.725 -19.663 1.00 79.19 90 LYS A CA 1
ATOM 663 C C . LYS A 1 90 ? 10.669 2.207 -19.816 1.00 79.19 90 LYS A C 1
ATOM 665 O O . LYS A 1 90 ? 10.686 1.497 -18.812 1.00 79.19 90 LYS A O 1
ATOM 670 N N . ALA A 1 91 ? 10.880 1.716 -21.039 1.00 77.56 91 ALA A N 1
ATOM 671 C CA . ALA A 1 91 ? 11.071 0.288 -21.303 1.00 77.56 91 ALA A CA 1
ATOM 672 C C . ALA A 1 91 ? 12.274 -0.307 -20.543 1.00 77.56 91 ALA A C 1
ATOM 674 O O . ALA A 1 91 ? 12.180 -1.409 -20.000 1.00 77.56 91 ALA A O 1
ATOM 675 N N . ALA A 1 92 ? 13.383 0.434 -20.452 1.00 77.44 92 ALA A N 1
ATOM 676 C CA . ALA A 1 92 ? 14.583 0.011 -19.732 1.00 77.44 92 ALA A CA 1
ATOM 677 C C . ALA A 1 92 ? 14.400 -0.027 -18.203 1.00 77.44 92 ALA A C 1
ATOM 679 O O . ALA A 1 92 ? 15.082 -0.800 -17.534 1.00 77.44 92 ALA A O 1
ATOM 680 N N . ALA A 1 93 ? 13.491 0.776 -17.639 1.00 77.31 93 ALA A N 1
ATOM 681 C CA . ALA A 1 93 ? 13.190 0.778 -16.206 1.00 77.31 93 ALA A CA 1
ATOM 682 C C . ALA A 1 93 ? 12.193 -0.323 -15.803 1.00 77.31 93 ALA A C 1
ATOM 684 O O . ALA A 1 93 ? 12.304 -0.892 -14.717 1.00 77.31 93 ALA A O 1
ATOM 685 N N . VAL A 1 94 ? 11.242 -0.648 -16.684 1.00 83.62 94 VAL A N 1
ATOM 686 C CA . VAL A 1 94 ? 10.151 -1.605 -16.427 1.00 83.62 94 VAL A CA 1
ATOM 687 C C . VAL A 1 94 ? 10.664 -3.027 -16.172 1.00 83.62 94 VAL A C 1
ATOM 689 O O . VAL A 1 94 ? 10.275 -3.645 -15.182 1.00 83.62 94 VAL A O 1
ATOM 692 N N . GLY A 1 95 ? 11.562 -3.537 -17.022 1.00 86.25 95 GLY A N 1
ATOM 693 C CA . GLY A 1 95 ? 12.104 -4.899 -16.892 1.00 86.25 95 GLY A CA 1
ATOM 694 C C . GLY A 1 95 ? 12.770 -5.163 -15.531 1.00 86.25 95 GLY A C 1
ATOM 695 O O . GLY A 1 95 ? 12.337 -6.063 -14.813 1.00 86.25 95 GLY A O 1
ATOM 696 N N . PRO A 1 96 ? 13.745 -4.336 -15.108 1.00 88.62 96 PRO A N 1
ATOM 697 C CA . PRO A 1 96 ? 14.388 -4.477 -13.804 1.00 88.62 96 PRO A CA 1
ATOM 698 C C . PRO A 1 96 ? 13.426 -4.409 -12.611 1.00 88.62 96 PRO A C 1
ATOM 700 O O . PRO A 1 96 ? 13.640 -5.112 -11.625 1.00 88.62 96 PRO A O 1
ATOM 703 N N . ILE A 1 97 ? 12.372 -3.582 -12.670 1.00 88.88 97 ILE A N 1
ATOM 704 C CA . ILE A 1 97 ? 11.366 -3.509 -11.595 1.00 88.88 97 ILE A CA 1
ATOM 705 C C . ILE A 1 97 ? 10.605 -4.827 -11.495 1.00 88.88 97 ILE A C 1
ATOM 707 O O . ILE A 1 97 ? 10.435 -5.337 -10.389 1.00 88.88 97 ILE A O 1
ATOM 711 N N . GLN A 1 98 ? 10.184 -5.393 -12.628 1.00 93.69 98 GLN A N 1
ATOM 712 C CA . GLN A 1 98 ? 9.529 -6.697 -12.648 1.00 93.69 98 GLN A CA 1
ATOM 713 C C . GLN A 1 98 ? 10.430 -7.777 -12.041 1.00 93.69 98 GLN A C 1
ATOM 715 O O . GLN A 1 98 ? 10.002 -8.472 -11.120 1.00 93.69 98 GLN A O 1
ATOM 720 N N . ASP A 1 99 ? 11.672 -7.893 -12.510 1.00 91.06 99 ASP A N 1
ATOM 721 C CA . ASP A 1 99 ? 12.612 -8.904 -12.015 1.00 91.06 99 ASP A CA 1
ATOM 722 C C . ASP A 1 99 ? 12.863 -8.743 -10.508 1.00 91.06 99 ASP A C 1
ATOM 724 O O . ASP A 1 99 ? 12.893 -9.719 -9.757 1.00 91.06 99 ASP A O 1
ATOM 728 N N . ALA A 1 100 ? 12.977 -7.500 -10.037 1.00 92.88 100 ALA A N 1
ATOM 729 C CA . ALA A 1 100 ? 13.160 -7.198 -8.625 1.00 92.88 100 ALA A CA 1
ATOM 730 C C . ALA A 1 100 ? 11.913 -7.518 -7.776 1.00 92.88 100 ALA A C 1
ATOM 732 O O . ALA A 1 100 ? 12.063 -7.997 -6.651 1.00 92.88 100 ALA A O 1
ATOM 733 N N . LEU A 1 101 ? 10.698 -7.294 -8.291 1.00 95.31 101 LEU A N 1
ATOM 734 C CA . LEU A 1 101 ? 9.450 -7.699 -7.628 1.00 95.31 101 LEU A CA 1
ATOM 735 C C . LEU A 1 101 ? 9.337 -9.224 -7.532 1.00 95.31 101 LEU A C 1
ATOM 737 O O . LEU A 1 101 ? 8.988 -9.750 -6.476 1.00 95.31 101 LEU A O 1
ATOM 741 N N . LEU A 1 102 ? 9.681 -9.938 -8.606 1.00 94.88 102 LEU A N 1
ATOM 742 C CA . LEU A 1 102 ? 9.722 -11.403 -8.614 1.00 94.88 102 LEU A CA 1
ATOM 743 C C . LEU A 1 102 ? 10.756 -11.948 -7.617 1.00 94.88 102 LEU A C 1
ATOM 745 O O . LEU A 1 102 ? 10.528 -12.977 -6.989 1.00 94.88 102 LEU A O 1
ATOM 749 N N . ALA A 1 103 ? 11.862 -11.229 -7.420 1.00 92.81 103 ALA A N 1
ATOM 750 C CA . ALA A 1 103 ? 12.894 -11.570 -6.444 1.00 92.81 103 ALA A CA 1
ATOM 751 C C . ALA A 1 103 ? 12.567 -11.148 -4.995 1.00 92.81 103 ALA A C 1
ATOM 753 O O . ALA A 1 103 ? 13.409 -11.313 -4.111 1.00 92.81 103 ALA A O 1
ATOM 754 N N . GLY A 1 104 ? 11.393 -10.567 -4.723 1.00 92.44 104 GLY A N 1
ATOM 755 C CA . GLY A 1 104 ? 11.027 -10.141 -3.372 1.00 92.44 104 GLY A CA 1
ATOM 756 C C . GLY A 1 104 ? 11.799 -8.908 -2.875 1.00 92.44 104 GLY A C 1
ATOM 757 O O . GLY A 1 104 ? 11.890 -8.677 -1.667 1.00 92.44 104 GLY A O 1
ATOM 758 N N . ASN A 1 105 ? 12.376 -8.100 -3.772 1.00 94.50 105 ASN A N 1
ATOM 759 C CA . ASN A 1 105 ? 13.165 -6.926 -3.406 1.00 94.50 105 ASN A CA 1
ATOM 760 C C . ASN A 1 105 ? 12.292 -5.853 -2.727 1.00 94.50 105 ASN A C 1
ATOM 762 O O . ASN A 1 105 ? 11.272 -5.421 -3.272 1.00 94.50 105 ASN A O 1
ATOM 766 N N . VAL A 1 106 ? 12.713 -5.391 -1.546 1.00 92.94 106 VAL A N 1
ATOM 767 C CA . VAL A 1 106 ? 11.994 -4.375 -0.750 1.00 9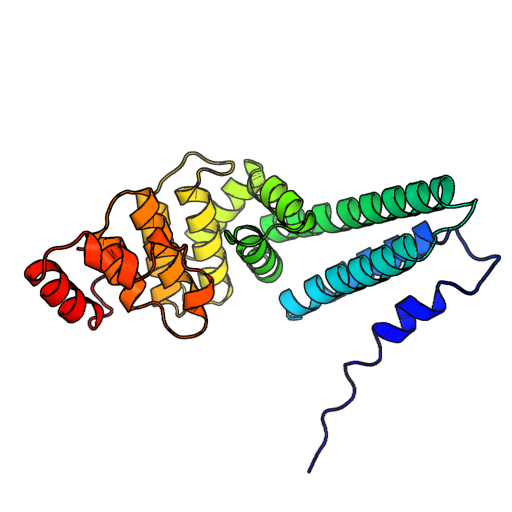2.94 106 VAL A CA 1
ATOM 768 C C . VAL A 1 106 ? 11.855 -3.059 -1.509 1.00 92.94 106 VAL A C 1
ATOM 770 O O . VAL A 1 106 ? 10.834 -2.380 -1.417 1.00 92.94 106 VAL A O 1
ATOM 773 N N . GLY A 1 107 ? 12.881 -2.682 -2.268 1.00 89.25 107 GLY A N 1
ATOM 774 C CA . GLY A 1 107 ? 12.894 -1.405 -2.949 1.00 89.25 107 GLY A CA 1
ATOM 775 C C . GLY A 1 107 ? 11.929 -1.310 -4.109 1.00 89.25 107 GLY A C 1
ATOM 776 O O . GLY A 1 107 ? 11.174 -0.341 -4.196 1.00 89.25 107 GLY A O 1
ATOM 777 N N . ALA A 1 108 ? 11.890 -2.355 -4.928 1.00 91.88 108 ALA A N 1
ATOM 778 C CA . ALA A 1 108 ? 10.881 -2.489 -5.967 1.00 91.88 108 ALA A CA 1
ATOM 779 C C . ALA A 1 108 ? 9.465 -2.520 -5.368 1.00 91.88 108 ALA A C 1
ATOM 781 O O . ALA A 1 108 ? 8.576 -1.836 -5.870 1.00 91.88 108 ALA A O 1
ATOM 782 N N . GLY A 1 109 ? 9.276 -3.215 -4.239 1.00 94.44 109 GLY A N 1
ATOM 783 C CA . GLY A 1 109 ? 7.994 -3.242 -3.533 1.00 94.44 109 GLY A CA 1
ATOM 784 C C . GLY A 1 109 ? 7.518 -1.854 -3.085 1.00 94.44 109 GLY A C 1
ATOM 785 O O . GLY A 1 109 ? 6.362 -1.500 -3.296 1.00 94.44 109 GLY A O 1
ATOM 786 N N . ARG A 1 110 ? 8.411 -1.019 -2.539 1.00 93.25 110 ARG A N 1
ATOM 787 C CA . ARG A 1 110 ? 8.078 0.365 -2.143 1.00 93.25 110 ARG A CA 1
ATOM 788 C C . ARG A 1 110 ? 7.722 1.258 -3.327 1.00 93.25 110 ARG A C 1
ATOM 790 O O . ARG A 1 110 ? 6.792 2.053 -3.225 1.00 93.25 110 ARG A O 1
ATOM 797 N N . ILE A 1 111 ? 8.446 1.120 -4.438 1.00 89.75 111 ILE A N 1
ATOM 798 C CA . ILE A 1 111 ? 8.131 1.825 -5.688 1.00 89.75 111 ILE A CA 1
ATOM 799 C C . ILE A 1 111 ? 6.732 1.422 -6.172 1.00 89.75 111 ILE A C 1
ATOM 801 O O . ILE A 1 111 ? 5.923 2.289 -6.493 1.00 89.75 111 ILE A O 1
ATOM 805 N N . ALA A 1 112 ? 6.425 0.122 -6.153 1.00 94.81 112 ALA A N 1
ATOM 806 C CA . ALA A 1 112 ? 5.119 -0.397 -6.538 1.00 94.81 112 ALA A CA 1
ATOM 807 C C . ALA A 1 112 ? 3.985 0.118 -5.639 1.00 94.81 112 ALA A C 1
ATOM 809 O O . ALA A 1 112 ? 2.961 0.546 -6.158 1.00 94.81 112 ALA A O 1
ATOM 810 N N . ILE A 1 113 ? 4.176 0.165 -4.315 1.00 93.62 113 ILE A N 1
ATOM 811 C CA . ILE A 1 113 ? 3.192 0.761 -3.393 1.00 93.62 113 ILE A CA 1
ATOM 812 C C . ILE A 1 113 ? 2.927 2.227 -3.750 1.00 93.62 113 ILE A C 1
ATOM 814 O O . ILE A 1 113 ? 1.770 2.632 -3.817 1.00 93.62 113 ILE A O 1
ATOM 818 N N . GLY A 1 114 ? 3.978 3.011 -4.011 1.00 90.94 114 GLY A N 1
ATOM 819 C CA . GLY A 1 114 ? 3.832 4.410 -4.416 1.00 90.94 114 GLY A CA 1
ATOM 820 C C . GLY A 1 114 ? 3.037 4.566 -5.714 1.00 90.94 114 GLY A C 1
ATOM 821 O O . GLY A 1 114 ? 2.153 5.409 -5.790 1.00 90.94 114 GLY A O 1
ATOM 822 N N . ALA A 1 115 ? 3.287 3.709 -6.705 1.00 92.00 115 ALA A N 1
ATOM 823 C CA . ALA A 1 115 ? 2.550 3.708 -7.970 1.00 92.00 115 ALA A CA 1
ATOM 824 C C . ALA A 1 115 ? 1.080 3.265 -7.836 1.00 92.00 115 ALA A C 1
ATOM 826 O O . ALA A 1 115 ? 0.253 3.589 -8.690 1.00 92.00 115 ALA A O 1
ATOM 827 N N . LEU A 1 116 ? 0.742 2.520 -6.781 1.00 90.94 116 LEU A N 1
ATOM 828 C CA . LEU A 1 116 ? -0.627 2.103 -6.467 1.00 90.94 116 LEU A CA 1
ATOM 829 C C . LEU A 1 116 ? -1.400 3.138 -5.643 1.00 90.94 116 LEU A C 1
ATOM 831 O O . LEU A 1 116 ? -2.592 2.941 -5.398 1.00 90.94 116 LEU A O 1
ATOM 835 N N . ALA A 1 117 ? -0.753 4.223 -5.211 1.00 86.88 117 ALA A N 1
ATOM 836 C CA . ALA A 1 117 ? -1.428 5.286 -4.486 1.00 86.88 117 ALA A CA 1
ATOM 837 C C . ALA A 1 117 ? -2.492 5.968 -5.378 1.00 86.88 117 ALA A C 1
ATOM 839 O O . ALA A 1 117 ? -2.263 6.141 -6.579 1.00 86.88 117 ALA A O 1
ATOM 840 N N . PRO A 1 118 ? -3.655 6.370 -4.827 1.00 78.94 118 PRO A N 1
ATOM 841 C CA . PRO A 1 118 ? -4.740 6.967 -5.613 1.00 78.94 118 PRO A CA 1
ATOM 842 C C . PRO A 1 118 ? -4.362 8.257 -6.358 1.00 78.94 118 PRO A C 1
ATOM 844 O O . PRO A 1 118 ? -4.974 8.580 -7.372 1.00 78.94 118 PRO A O 1
ATOM 847 N N . ASP A 1 119 ? -3.378 9.001 -5.854 1.00 80.75 119 ASP A N 1
ATOM 848 C CA . ASP A 1 119 ? -2.890 10.272 -6.395 1.00 80.75 119 ASP A CA 1
ATOM 849 C C . ASP A 1 119 ? -1.732 10.112 -7.401 1.00 80.75 119 ASP A C 1
ATOM 851 O O . ASP A 1 119 ? -1.329 11.082 -8.049 1.00 80.75 119 ASP A O 1
ATOM 855 N N . ALA A 1 120 ? -1.220 8.890 -7.585 1.00 86.31 120 ALA A N 1
ATOM 856 C CA . ALA A 1 120 ? -0.130 8.592 -8.506 1.00 86.31 120 ALA A CA 1
ATOM 857 C C . ALA A 1 120 ? -0.612 8.615 -9.969 1.00 86.31 120 ALA A C 1
ATOM 859 O O . ALA A 1 120 ? -1.035 7.602 -10.535 1.00 86.31 120 ALA A O 1
ATOM 860 N N . THR A 1 121 ? -0.551 9.789 -10.595 1.00 85.06 121 THR A N 1
ATOM 861 C CA . THR A 1 121 ? -1.086 10.040 -11.948 1.00 85.06 121 THR A CA 1
ATOM 862 C C . THR A 1 121 ? -0.027 10.103 -13.048 1.00 85.06 121 THR A C 1
ATOM 864 O O . THR A 1 121 ? -0.380 10.223 -14.216 1.00 85.06 121 THR A O 1
ATOM 867 N N . ASP A 1 122 ? 1.261 9.996 -12.717 1.00 86.06 122 ASP A N 1
ATOM 868 C CA . ASP A 1 122 ? 2.329 10.050 -13.716 1.00 86.06 122 ASP A CA 1
ATOM 869 C C . ASP A 1 122 ? 2.429 8.752 -14.543 1.00 86.06 122 ASP A C 1
ATOM 871 O O . ASP A 1 122 ? 2.204 7.659 -14.020 1.00 86.06 122 ASP A O 1
ATOM 875 N N . ASP A 1 123 ? 2.825 8.850 -15.822 1.00 82.19 123 ASP A N 1
ATOM 876 C CA . ASP A 1 123 ? 2.867 7.682 -16.726 1.00 82.19 123 ASP A CA 1
ATOM 877 C C . ASP A 1 123 ? 3.710 6.514 -16.193 1.00 82.19 123 ASP A C 1
ATOM 879 O O . ASP A 1 123 ? 3.484 5.363 -16.550 1.00 82.19 123 ASP A O 1
ATOM 883 N N . LEU A 1 124 ? 4.742 6.793 -15.389 1.00 84.25 124 LEU A N 1
ATOM 884 C CA . LEU A 1 124 ? 5.614 5.737 -14.882 1.00 84.25 124 LEU A CA 1
ATOM 885 C C . LEU A 1 124 ? 4.902 4.933 -13.788 1.00 84.25 124 LEU A C 1
ATOM 887 O O . LEU A 1 124 ? 5.052 3.713 -13.732 1.00 84.25 124 LEU A O 1
ATOM 891 N N . SER A 1 125 ? 4.077 5.592 -12.973 1.00 89.56 125 SER A N 1
ATOM 892 C CA . SER A 1 125 ? 3.167 4.914 -12.050 1.00 89.56 125 SER A CA 1
ATOM 893 C C . SER A 1 125 ? 2.156 4.033 -12.791 1.00 89.56 125 SER A C 1
ATOM 895 O O . SER A 1 125 ? 1.886 2.920 -12.346 1.00 89.56 125 SER A O 1
ATOM 897 N N . GLU A 1 126 ? 1.642 4.466 -13.947 1.00 91.38 126 GLU A N 1
ATOM 898 C CA . GLU A 1 126 ? 0.764 3.632 -14.781 1.00 91.38 126 GLU A CA 1
ATOM 899 C C . GLU A 1 126 ? 1.467 2.371 -15.295 1.00 91.38 126 GLU A C 1
ATOM 901 O O . GLU A 1 126 ? 0.942 1.267 -15.145 1.00 91.38 126 GLU A O 1
ATOM 906 N N . GLU A 1 127 ? 2.687 2.502 -15.813 1.00 91.25 127 GLU A N 1
ATOM 907 C CA . GLU A 1 127 ? 3.480 1.349 -16.251 1.00 91.25 127 GLU A CA 1
ATOM 908 C C . GLU A 1 127 ? 3.757 0.372 -15.103 1.00 91.25 127 GLU A C 1
ATOM 910 O O . GLU A 1 127 ? 3.616 -0.841 -15.259 1.00 91.25 127 GLU A O 1
ATOM 915 N N . ILE A 1 128 ? 4.088 0.880 -13.912 1.00 93.06 128 ILE A N 1
ATOM 916 C CA . ILE A 1 128 ? 4.291 0.024 -12.739 1.00 93.06 128 ILE A CA 1
ATOM 917 C C . ILE A 1 128 ? 2.997 -0.690 -12.343 1.00 93.06 128 ILE A C 1
ATOM 919 O O . ILE A 1 128 ? 3.041 -1.883 -12.041 1.00 93.06 128 ILE A O 1
ATOM 923 N N . ARG A 1 129 ? 1.840 -0.018 -12.388 1.00 95.06 129 ARG A N 1
ATOM 924 C CA . ARG A 1 129 ? 0.544 -0.678 -12.164 1.00 95.06 129 ARG A CA 1
ATOM 925 C C . ARG A 1 129 ? 0.304 -1.793 -13.178 1.00 95.06 129 ARG A C 1
ATOM 927 O O . ARG A 1 129 ? -0.130 -2.873 -12.785 1.00 95.06 129 ARG A O 1
ATOM 934 N N . ASN A 1 130 ? 0.655 -1.576 -14.445 1.00 95.25 130 ASN A N 1
ATOM 935 C CA . ASN A 1 130 ? 0.557 -2.602 -15.483 1.00 95.25 130 ASN A CA 1
ATOM 936 C C . ASN A 1 130 ? 1.484 -3.797 -15.214 1.00 95.25 130 ASN A C 1
ATOM 938 O O . ASN A 1 130 ? 1.097 -4.925 -15.505 1.00 95.25 130 ASN A O 1
ATOM 942 N N . ILE A 1 131 ? 2.679 -3.587 -14.645 1.00 96.00 131 ILE A N 1
ATOM 943 C CA . ILE A 1 131 ? 3.567 -4.678 -14.195 1.00 96.00 131 ILE A CA 1
ATOM 944 C C . ILE A 1 131 ? 2.934 -5.441 -13.030 1.00 96.00 131 ILE A C 1
ATOM 946 O O . ILE A 1 131 ? 2.863 -6.666 -13.071 1.00 96.00 131 ILE A O 1
ATOM 950 N N . VAL A 1 132 ? 2.478 -4.728 -11.996 1.00 97.50 132 VAL A N 1
ATOM 951 C CA . VAL A 1 132 ? 1.871 -5.332 -10.799 1.00 97.50 132 VAL A CA 1
ATOM 952 C C . VAL A 1 132 ? 0.626 -6.139 -11.164 1.00 97.50 132 VAL A C 1
ATOM 954 O O . VAL A 1 132 ? 0.414 -7.206 -10.601 1.00 97.50 132 VAL A O 1
ATOM 957 N N . ALA A 1 133 ? -0.156 -5.680 -12.143 1.00 97.31 133 ALA A N 1
ATOM 958 C CA . ALA A 1 133 ? -1.346 -6.367 -12.631 1.00 97.31 133 ALA A CA 1
ATOM 959 C C . ALA A 1 133 ? -1.056 -7.615 -13.491 1.00 97.31 133 ALA A C 1
ATOM 961 O O . ALA A 1 133 ? -1.999 -8.305 -13.883 1.00 97.31 133 ALA A O 1
ATOM 962 N N . ARG A 1 134 ? 0.210 -7.942 -13.793 1.00 97.50 134 ARG A N 1
ATOM 963 C CA . ARG A 1 134 ? 0.556 -9.198 -14.479 1.00 97.50 134 ARG A CA 1
ATOM 964 C C . ARG A 1 134 ? 0.343 -10.381 -13.529 1.00 97.50 134 ARG A C 1
ATOM 966 O O . ARG A 1 134 ? 0.856 -10.331 -12.407 1.00 97.50 134 ARG A O 1
ATOM 973 N N . PRO A 1 135 ? -0.353 -11.457 -13.943 1.00 98.06 135 PRO A N 1
ATOM 974 C CA . PRO A 1 135 ? -0.683 -12.564 -13.047 1.00 98.06 135 PRO A CA 1
ATOM 975 C C . PRO A 1 135 ? 0.519 -13.200 -12.348 1.00 98.06 135 PRO A C 1
ATOM 977 O O . PRO A 1 135 ? 0.455 -13.501 -11.155 1.00 98.06 135 PRO A O 1
ATOM 980 N N . GLU A 1 136 ? 1.633 -13.372 -13.055 1.00 97.56 136 GLU A N 1
ATOM 981 C CA . GLU A 1 136 ? 2.866 -13.936 -12.510 1.00 97.56 136 GLU A CA 1
ATOM 982 C C . GLU A 1 136 ? 3.500 -13.039 -11.435 1.00 97.56 136 GLU A C 1
ATOM 984 O O . GLU A 1 136 ? 3.955 -13.538 -10.404 1.00 97.56 136 GLU A O 1
ATOM 989 N N . VAL A 1 137 ? 3.460 -11.716 -11.621 1.00 97.94 137 VAL A N 1
ATOM 990 C CA . VAL A 1 137 ? 4.000 -10.743 -10.661 1.00 97.94 137 VAL A CA 1
ATOM 991 C C . VAL A 1 137 ? 3.091 -10.649 -9.440 1.00 97.94 137 VAL A C 1
ATOM 993 O O . VAL A 1 137 ? 3.569 -10.791 -8.314 1.00 97.94 137 VAL A O 1
ATOM 996 N N . ALA A 1 138 ? 1.782 -10.487 -9.644 1.00 98.38 138 ALA A N 1
ATOM 997 C CA . ALA A 1 138 ? 0.793 -10.439 -8.571 1.00 98.38 138 ALA A CA 1
ATOM 998 C C . ALA A 1 138 ? 0.820 -11.714 -7.707 1.00 98.38 138 ALA A C 1
ATOM 1000 O O . ALA A 1 138 ? 0.842 -11.640 -6.476 1.00 98.38 138 ALA A O 1
ATOM 1001 N N . THR A 1 139 ? 0.909 -12.890 -8.338 1.00 98.38 139 THR A N 1
ATOM 1002 C CA . THR A 1 139 ? 1.036 -14.176 -7.629 1.00 98.38 139 THR A CA 1
ATOM 1003 C C . THR A 1 139 ? 2.327 -14.242 -6.816 1.00 98.38 139 THR A C 1
ATOM 1005 O O . THR A 1 139 ? 2.304 -14.678 -5.661 1.00 98.38 139 THR A O 1
ATOM 1008 N N . SER A 1 140 ? 3.450 -13.780 -7.378 1.00 98.19 140 SER A N 1
ATOM 1009 C CA . SER A 1 140 ? 4.733 -13.726 -6.668 1.00 98.19 140 SER A CA 1
ATOM 1010 C C . SER A 1 140 ? 4.680 -12.791 -5.459 1.00 98.19 140 SER A C 1
ATOM 1012 O O . SER A 1 140 ? 5.139 -13.160 -4.379 1.00 98.19 140 SER A O 1
ATOM 1014 N N . ILE A 1 141 ? 4.064 -11.613 -5.602 1.00 98.50 141 ILE A N 1
ATOM 1015 C CA . ILE A 1 141 ? 3.853 -10.650 -4.511 1.00 98.50 141 ILE A CA 1
ATOM 1016 C C . ILE A 1 141 ? 3.070 -11.302 -3.364 1.00 98.50 141 ILE A C 1
ATOM 1018 O O . ILE A 1 141 ? 3.525 -11.276 -2.219 1.00 98.50 141 ILE A O 1
ATOM 1022 N N . VAL A 1 142 ? 1.924 -11.925 -3.664 1.00 98.50 142 VAL A N 1
ATOM 1023 C CA . VAL A 1 142 ? 1.069 -12.573 -2.652 1.00 98.50 142 VAL A CA 1
ATOM 1024 C C . VAL A 1 142 ? 1.785 -13.751 -1.985 1.00 98.50 142 VAL A C 1
ATOM 1026 O O . VAL A 1 142 ? 1.708 -13.911 -0.767 1.00 98.50 142 VAL A O 1
ATOM 1029 N N . THR A 1 143 ? 2.519 -14.553 -2.759 1.00 98.38 143 THR A N 1
ATOM 1030 C CA . THR A 1 143 ? 3.299 -15.689 -2.239 1.00 98.38 143 THR A CA 1
ATOM 1031 C C . THR A 1 143 ? 4.436 -15.217 -1.335 1.00 98.38 143 THR A C 1
ATOM 1033 O O . THR A 1 143 ? 4.645 -15.773 -0.257 1.00 98.38 143 THR A O 1
ATOM 1036 N N . THR A 1 144 ? 5.134 -14.153 -1.735 1.00 98.06 144 THR A N 1
ATOM 1037 C CA . THR A 1 144 ? 6.205 -13.540 -0.942 1.00 98.06 144 THR A CA 1
ATOM 1038 C C . THR A 1 144 ? 5.657 -13.023 0.384 1.00 98.06 144 THR A C 1
ATOM 1040 O O . THR A 1 144 ? 6.201 -13.366 1.430 1.00 98.06 144 THR A O 1
ATOM 1043 N N . ALA A 1 145 ? 4.542 -12.283 0.370 1.00 98.19 145 ALA A N 1
ATOM 1044 C CA . ALA A 1 145 ? 3.888 -11.818 1.593 1.00 98.19 145 ALA A CA 1
ATOM 1045 C C . ALA A 1 145 ? 3.491 -12.983 2.515 1.00 98.19 145 ALA A C 1
ATOM 1047 O O . ALA A 1 145 ? 3.771 -12.942 3.706 1.00 98.19 145 ALA A O 1
ATOM 1048 N N . ALA A 1 146 ? 2.926 -14.065 1.965 1.00 97.88 146 ALA A N 1
ATOM 1049 C CA . ALA A 1 146 ? 2.573 -15.250 2.748 1.00 97.88 146 ALA A CA 1
ATOM 1050 C C . ALA A 1 146 ? 3.791 -15.927 3.407 1.00 97.88 146 ALA A C 1
ATOM 1052 O O . ALA A 1 146 ? 3.681 -16.436 4.516 1.00 97.88 146 ALA A O 1
ATOM 1053 N N . SER A 1 147 ? 4.961 -15.913 2.758 1.00 97.44 147 SER A N 1
ATOM 1054 C CA . SER A 1 147 ? 6.204 -16.443 3.346 1.00 97.44 147 SER A CA 1
ATOM 1055 C C . SER A 1 147 ? 6.775 -15.577 4.479 1.00 97.44 147 SER A C 1
ATOM 1057 O O . SER A 1 147 ? 7.633 -16.030 5.239 1.00 97.44 147 SER A O 1
ATOM 1059 N N . LEU A 1 148 ? 6.303 -14.333 4.588 1.00 96.06 148 LEU A N 1
ATOM 1060 C CA . LEU A 1 148 ? 6.742 -13.336 5.562 1.00 96.06 148 LEU A CA 1
ATOM 1061 C C . LEU A 1 148 ? 5.757 -13.175 6.728 1.00 96.06 148 LEU A C 1
ATOM 1063 O O . LEU A 1 148 ? 5.986 -12.326 7.585 1.00 96.06 148 LEU A O 1
ATOM 1067 N N . ASP A 1 149 ? 4.701 -13.991 6.775 1.00 93.38 149 ASP A N 1
ATOM 1068 C CA . ASP A 1 149 ? 3.639 -13.898 7.777 1.00 93.38 149 ASP A CA 1
ATOM 1069 C C . ASP A 1 149 ? 4.187 -13.899 9.216 1.00 93.38 149 ASP A C 1
ATOM 1071 O O . ASP A 1 149 ? 5.084 -14.671 9.576 1.00 93.38 149 ASP A O 1
ATOM 1075 N N . GLY A 1 150 ? 3.666 -12.983 10.033 1.00 92.25 150 GLY A N 1
ATOM 1076 C CA . GLY A 1 150 ? 4.078 -12.769 11.421 1.00 92.25 150 GLY A CA 1
ATOM 1077 C C . GLY A 1 150 ? 5.443 -12.094 11.615 1.00 92.25 150 GLY A C 1
ATOM 1078 O O . GLY A 1 150 ? 5.845 -11.859 12.759 1.00 92.25 150 GLY A O 1
ATOM 1079 N N . GLN A 1 151 ? 6.175 -11.763 10.548 1.00 95.62 151 GLN A N 1
ATOM 1080 C CA . GLN A 1 151 ? 7.455 -11.064 10.658 1.00 95.62 151 GLN A CA 1
ATOM 1081 C C . GLN A 1 151 ? 7.271 -9.542 10.726 1.00 95.62 151 GLN A C 1
ATOM 1083 O O . GLN A 1 151 ? 6.391 -8.963 10.107 1.00 95.62 151 GLN A O 1
ATOM 1088 N N . THR A 1 152 ? 8.179 -8.852 11.418 1.00 95.44 152 THR A N 1
ATOM 1089 C CA . THR A 1 152 ? 8.175 -7.378 11.535 1.00 95.44 152 THR A CA 1
ATOM 1090 C C . THR A 1 152 ? 9.298 -6.715 10.729 1.00 95.44 152 THR A C 1
ATOM 1092 O O . THR A 1 152 ? 9.693 -5.570 10.978 1.00 95.44 152 THR A O 1
ATOM 1095 N N . THR A 1 153 ? 9.861 -7.433 9.753 1.00 96.06 153 THR A N 1
ATOM 1096 C CA . THR A 1 153 ? 10.956 -6.931 8.913 1.00 96.06 153 THR A CA 1
ATOM 1097 C C . THR A 1 153 ? 10.465 -5.846 7.950 1.00 96.06 153 THR A C 1
ATOM 1099 O O . THR A 1 153 ? 9.273 -5.702 7.679 1.00 96.06 153 THR A O 1
ATOM 1102 N N . ALA A 1 154 ? 11.392 -5.058 7.395 1.00 94.81 154 ALA A N 1
ATOM 1103 C CA . ALA A 1 154 ? 11.043 -4.083 6.358 1.00 94.81 154 ALA A CA 1
ATOM 1104 C C . ALA A 1 154 ? 10.459 -4.755 5.103 1.00 94.81 154 ALA A C 1
ATOM 1106 O O . ALA A 1 154 ? 9.606 -4.167 4.438 1.00 94.81 154 ALA A O 1
ATOM 1107 N N . GLN A 1 155 ? 10.905 -5.977 4.804 1.00 94.88 155 GLN A N 1
ATOM 1108 C CA . GLN A 1 155 ? 10.386 -6.773 3.701 1.00 94.88 155 GLN A CA 1
ATOM 1109 C C . GLN A 1 155 ? 8.955 -7.231 3.974 1.00 94.88 155 GLN A C 1
ATOM 1111 O O . GLN A 1 155 ? 8.115 -7.018 3.107 1.00 94.88 155 GLN A O 1
ATOM 1116 N N . ALA A 1 156 ? 8.670 -7.752 5.174 1.00 96.75 156 ALA A N 1
ATOM 1117 C CA . ALA A 1 156 ? 7.324 -8.152 5.586 1.00 96.75 156 ALA A CA 1
ATOM 1118 C C . ALA A 1 156 ? 6.333 -6.992 5.448 1.00 96.75 156 ALA A C 1
ATOM 1120 O O . ALA A 1 156 ? 5.446 -7.066 4.606 1.00 96.75 156 ALA A O 1
ATOM 1121 N N . ARG A 1 157 ? 6.599 -5.853 6.109 1.00 96.62 157 ARG A N 1
ATOM 1122 C CA . ARG A 1 157 ? 5.765 -4.640 5.987 1.00 96.62 157 ARG A CA 1
ATOM 1123 C C . ARG A 1 157 ? 5.484 -4.249 4.536 1.00 96.62 157 ARG A C 1
ATOM 1125 O O . ARG A 1 157 ? 4.359 -3.918 4.181 1.00 96.62 157 ARG A O 1
ATOM 1132 N N . THR A 1 158 ? 6.520 -4.263 3.697 1.00 96.62 158 THR A N 1
ATOM 1133 C CA . THR A 1 158 ? 6.408 -3.831 2.297 1.00 96.62 158 THR A CA 1
ATOM 1134 C C . THR A 1 158 ? 5.574 -4.816 1.479 1.00 96.62 158 THR A C 1
ATOM 1136 O O . THR A 1 158 ? 4.671 -4.406 0.756 1.00 96.62 158 THR A O 1
ATOM 1139 N N . TYR A 1 159 ? 5.851 -6.114 1.576 1.00 97.94 159 TYR A N 1
ATOM 1140 C CA . TYR A 1 159 ? 5.139 -7.105 0.771 1.00 97.94 159 TYR A CA 1
ATOM 1141 C C . TYR A 1 159 ? 3.726 -7.370 1.284 1.00 97.94 159 TYR A C 1
ATOM 1143 O O . TYR A 1 159 ? 2.844 -7.604 0.468 1.00 97.94 159 TYR A O 1
ATOM 1151 N N . GLU A 1 160 ? 3.468 -7.240 2.584 1.00 98.38 160 GLU A N 1
ATOM 1152 C CA . GLU A 1 160 ? 2.112 -7.256 3.142 1.00 98.38 160 GLU A CA 1
ATOM 1153 C C . GLU A 1 160 ? 1.280 -6.084 2.611 1.00 98.38 160 GLU A C 1
ATOM 1155 O O . GLU A 1 160 ? 0.181 -6.308 2.110 1.00 98.38 160 GLU A O 1
ATOM 1160 N N . MET A 1 161 ? 1.819 -4.856 2.619 1.00 98.00 161 MET A N 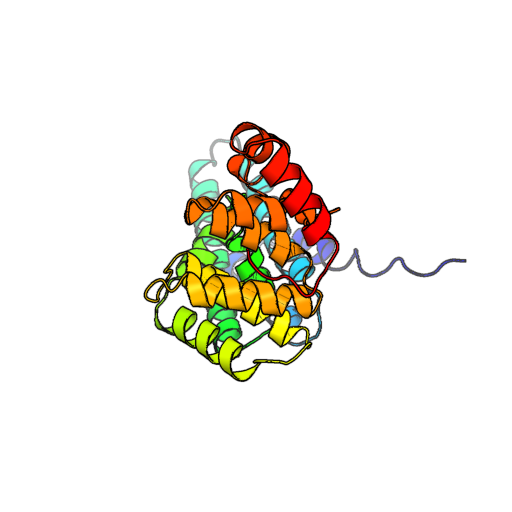1
ATOM 1161 C CA . MET A 1 161 ? 1.158 -3.687 2.016 1.00 98.00 161 MET A CA 1
ATOM 1162 C C . MET A 1 161 ? 0.849 -3.893 0.533 1.00 98.00 161 MET A C 1
ATOM 1164 O O . MET A 1 161 ? -0.251 -3.587 0.069 1.00 98.00 161 MET A O 1
ATOM 1168 N N . LEU A 1 162 ? 1.831 -4.387 -0.220 1.00 98.00 162 LEU A N 1
ATOM 1169 C CA . LEU A 1 162 ? 1.704 -4.555 -1.661 1.00 98.00 162 LEU A CA 1
ATOM 1170 C C . LEU A 1 162 ? 0.723 -5.683 -2.013 1.00 98.00 162 LEU A C 1
ATOM 1172 O O . LEU A 1 162 ? -0.159 -5.492 -2.849 1.00 98.00 162 LEU A O 1
ATOM 1176 N N . ALA A 1 163 ? 0.826 -6.832 -1.342 1.00 98.56 163 ALA A N 1
ATOM 1177 C CA . ALA A 1 163 ? -0.102 -7.945 -1.513 1.00 98.56 163 ALA A CA 1
ATOM 1178 C C . ALA A 1 163 ? -1.525 -7.559 -1.101 1.00 98.56 163 ALA A C 1
ATOM 1180 O O . ALA A 1 163 ? -2.477 -7.920 -1.791 1.00 98.56 163 ALA A O 1
ATOM 1181 N N . ALA A 1 164 ? -1.682 -6.786 -0.025 1.00 98.31 164 ALA A N 1
ATOM 1182 C CA . ALA A 1 164 ? -2.975 -6.263 0.384 1.00 98.31 164 ALA A CA 1
ATOM 1183 C C . ALA A 1 164 ? -3.614 -5.395 -0.709 1.00 98.31 164 ALA 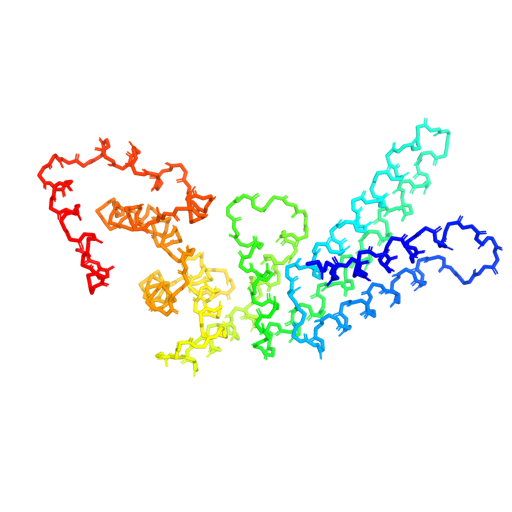A C 1
ATOM 1185 O O . ALA A 1 164 ? -4.772 -5.619 -1.057 1.00 98.31 164 ALA A O 1
ATOM 1186 N N . ALA A 1 165 ? -2.856 -4.469 -1.306 1.00 97.38 165 ALA A N 1
ATOM 1187 C CA . ALA A 1 165 ? -3.345 -3.622 -2.397 1.00 97.38 165 ALA A CA 1
ATOM 1188 C C . ALA A 1 165 ? -3.807 -4.451 -3.603 1.00 97.38 165 ALA A C 1
ATOM 1190 O O . ALA A 1 165 ? -4.907 -4.249 -4.127 1.00 97.38 165 ALA A O 1
ATOM 1191 N N . VAL A 1 166 ? -2.991 -5.430 -3.994 1.00 97.94 166 VAL A N 1
ATOM 1192 C CA . VAL A 1 166 ? -3.277 -6.362 -5.088 1.00 97.94 166 VAL A CA 1
ATOM 1193 C C . VAL A 1 166 ? -4.552 -7.173 -4.820 1.00 97.94 166 VAL A C 1
ATOM 1195 O O . VAL A 1 166 ? -5.410 -7.269 -5.695 1.00 97.94 166 VAL A O 1
ATOM 1198 N N . LEU A 1 167 ? -4.730 -7.701 -3.606 1.00 98.38 167 LEU A N 1
ATOM 1199 C CA . LEU A 1 167 ? -5.892 -8.522 -3.242 1.00 98.38 167 LEU A CA 1
ATOM 1200 C C . LEU A 1 167 ? -7.174 -7.704 -3.052 1.00 98.38 167 LEU A C 1
ATOM 1202 O O . LEU A 1 167 ? -8.252 -8.177 -3.408 1.00 98.38 167 LEU A O 1
ATOM 1206 N N . VAL A 1 168 ? -7.090 -6.482 -2.519 1.00 97.44 168 VAL A N 1
ATOM 1207 C CA . VAL A 1 168 ? -8.261 -5.598 -2.383 1.00 97.44 168 VAL A CA 1
ATOM 1208 C C . VAL A 1 168 ? -8.796 -5.193 -3.756 1.00 97.44 168 VAL A C 1
ATOM 1210 O O . VAL A 1 168 ? -10.012 -5.200 -3.968 1.00 97.44 168 VAL A O 1
ATOM 1213 N N . THR A 1 169 ? -7.896 -4.864 -4.685 1.00 95.25 169 THR A N 1
ATOM 1214 C CA . THR A 1 169 ? -8.250 -4.378 -6.027 1.00 95.25 169 THR A CA 1
ATOM 1215 C C . THR A 1 169 ? -8.498 -5.495 -7.042 1.00 95.25 169 THR A C 1
ATOM 1217 O O . THR A 1 169 ? -9.229 -5.279 -8.005 1.00 95.25 169 THR A O 1
ATOM 1220 N N . GLY A 1 170 ? -7.931 -6.687 -6.834 1.00 96.62 170 GLY A N 1
ATOM 1221 C CA . GLY A 1 170 ? -7.983 -7.792 -7.795 1.00 96.62 170 GLY A CA 1
ATOM 1222 C C . GLY A 1 170 ? -7.060 -7.598 -9.003 1.00 96.62 170 GLY A C 1
ATOM 1223 O O . GLY A 1 170 ? -7.388 -8.017 -10.112 1.00 96.62 170 GLY A O 1
ATOM 1224 N N . GLN A 1 171 ? -5.928 -6.911 -8.827 1.00 94.69 171 GLN A N 1
ATOM 1225 C CA . GLN A 1 171 ? -4.973 -6.665 -9.911 1.00 94.69 171 GLN A CA 1
ATOM 1226 C C . GLN A 1 171 ? -4.129 -7.911 -10.194 1.00 94.69 171 GLN A C 1
ATOM 1228 O O . GLN A 1 171 ? -3.296 -8.303 -9.386 1.00 94.69 171 GLN A O 1
ATOM 1233 N N . GLY A 1 172 ? -4.345 -8.555 -11.341 1.00 96.44 172 GLY A N 1
ATOM 1234 C CA . GLY A 1 172 ? -3.586 -9.743 -11.763 1.00 96.44 172 GLY A CA 1
ATOM 1235 C C . GLY A 1 172 ? -3.929 -11.040 -11.020 1.00 96.44 172 GLY A C 1
ATOM 1236 O O . GLY A 1 172 ? -3.570 -12.120 -11.480 1.00 96.44 172 GLY A O 1
ATOM 1237 N N . VAL A 1 173 ? -4.675 -10.964 -9.918 1.00 97.88 173 VAL A N 1
ATOM 1238 C CA . VAL A 1 173 ? -5.205 -12.105 -9.156 1.00 97.88 173 VAL A CA 1
ATOM 1239 C C . VAL A 1 173 ? -6.673 -11.861 -8.799 1.00 97.88 173 VAL A C 1
ATOM 1241 O O . VAL A 1 173 ? -7.095 -10.706 -8.733 1.00 97.88 173 VAL A O 1
ATOM 1244 N N . PRO A 1 174 ? -7.476 -12.910 -8.543 1.00 98.00 174 PRO A N 1
ATOM 1245 C CA . PRO A 1 174 ? -8.827 -12.732 -8.022 1.00 98.00 174 PRO A CA 1
ATOM 1246 C C . PRO A 1 174 ? -8.824 -11.888 -6.744 1.00 98.00 174 PRO A C 1
ATOM 1248 O O . PRO A 1 174 ? -7.993 -12.094 -5.860 1.00 98.00 174 PRO A O 1
ATOM 1251 N N . ALA A 1 175 ? -9.764 -10.948 -6.644 1.00 97.31 175 ALA A N 1
ATOM 1252 C CA . ALA A 1 175 ? -9.888 -10.116 -5.457 1.00 97.31 175 ALA A CA 1
ATOM 1253 C C . ALA A 1 175 ? -10.240 -10.964 -4.223 1.00 97.31 175 ALA A C 1
ATOM 1255 O O . ALA A 1 175 ? -11.163 -11.778 -4.255 1.00 97.31 175 ALA A O 1
ATOM 1256 N N . ASP A 1 176 ? -9.549 -10.706 -3.120 1.00 97.81 176 ASP A N 1
ATOM 1257 C CA . ASP A 1 176 ? -9.807 -11.276 -1.800 1.00 97.81 176 ASP A CA 1
ATOM 1258 C C . ASP A 1 176 ? -9.667 -10.157 -0.767 1.00 97.81 176 ASP A C 1
ATOM 1260 O O . ASP A 1 176 ? -8.621 -9.941 -0.150 1.00 97.81 176 ASP A O 1
ATOM 1264 N N . ARG A 1 177 ? -10.744 -9.381 -0.617 1.00 96.50 177 ARG A N 1
ATOM 1265 C CA . ARG A 1 177 ? -10.740 -8.206 0.260 1.00 96.50 177 ARG A CA 1
ATOM 1266 C C . ARG A 1 177 ? -10.525 -8.576 1.720 1.00 96.50 177 ARG A C 1
ATOM 1268 O O . ARG A 1 177 ? -9.879 -7.810 2.422 1.00 96.50 177 ARG A O 1
ATOM 1275 N N . VAL A 1 178 ? -11.041 -9.724 2.168 1.00 96.38 178 VAL A N 1
ATOM 1276 C CA . VAL A 1 178 ? -10.898 -10.180 3.559 1.00 96.38 178 VAL A CA 1
ATOM 1277 C C . VAL A 1 178 ? -9.426 -10.412 3.869 1.00 96.38 178 VAL A C 1
ATOM 1279 O O . VAL A 1 178 ? -8.907 -9.872 4.847 1.00 96.38 178 VAL A O 1
ATOM 1282 N N . ARG A 1 179 ? -8.723 -11.141 3.000 1.00 97.56 179 ARG A N 1
ATOM 1283 C CA . ARG A 1 179 ? -7.283 -11.337 3.155 1.00 97.56 179 ARG A CA 1
ATOM 1284 C C . ARG A 1 179 ? -6.500 -10.040 2.974 1.00 97.56 179 ARG A C 1
ATOM 1286 O O . ARG A 1 179 ? -5.545 -9.794 3.705 1.00 97.56 179 ARG A O 1
ATOM 1293 N N . GLY A 1 180 ? -6.917 -9.186 2.041 1.00 98.00 180 GLY A N 1
ATOM 1294 C CA . GLY A 1 180 ? -6.297 -7.883 1.819 1.00 98.00 180 GLY A CA 1
ATOM 1295 C C . GLY A 1 180 ? -6.319 -6.987 3.063 1.00 98.00 180 GLY A C 1
ATOM 1296 O O . GLY A 1 180 ? -5.277 -6.477 3.470 1.00 98.00 180 GLY A O 1
ATOM 1297 N N . VAL A 1 181 ? -7.470 -6.852 3.735 1.00 97.75 181 VAL A N 1
ATOM 1298 C CA . VAL A 1 181 ? -7.551 -6.065 4.981 1.00 97.75 181 VAL A CA 1
ATOM 1299 C C . VAL A 1 181 ? -6.761 -6.703 6.127 1.00 97.75 181 VAL A C 1
ATOM 1301 O O . VAL A 1 181 ? -6.169 -5.980 6.924 1.00 97.75 181 VAL A O 1
ATOM 1304 N N . GLN A 1 182 ? -6.677 -8.036 6.198 1.00 97.00 182 GLN A N 1
ATOM 1305 C CA . GLN A 1 182 ? -5.835 -8.719 7.190 1.00 97.00 182 GLN A CA 1
ATOM 1306 C C . GLN A 1 182 ? -4.352 -8.381 7.001 1.00 97.00 182 GLN A C 1
ATOM 1308 O O . GLN A 1 182 ? -3.677 -8.046 7.972 1.00 97.00 182 GLN A O 1
ATOM 1313 N N . LEU A 1 183 ? -3.863 -8.402 5.759 1.00 98.31 183 LEU A N 1
ATOM 1314 C CA . LEU A 1 183 ? -2.472 -8.073 5.438 1.00 98.31 183 LEU A CA 1
ATOM 1315 C C . LEU A 1 183 ? -2.141 -6.602 5.710 1.00 98.31 183 LEU A C 1
ATOM 1317 O O . LEU A 1 183 ? -1.084 -6.315 6.266 1.00 98.31 183 LEU A O 1
ATOM 1321 N N . TYR A 1 184 ? -3.047 -5.663 5.416 1.00 98.06 184 TYR A N 1
ATOM 1322 C CA . TYR A 1 184 ? -2.836 -4.284 5.863 1.00 98.06 184 TYR A CA 1
ATOM 1323 C C . TYR A 1 184 ? -2.805 -4.173 7.393 1.00 98.06 184 TYR A C 1
ATOM 1325 O O . TYR A 1 184 ? -1.994 -3.424 7.935 1.00 98.06 184 TYR A O 1
ATOM 1333 N N . GLY A 1 185 ? -3.659 -4.916 8.104 1.00 97.06 185 GLY A N 1
ATOM 1334 C CA . GLY A 1 185 ? -3.643 -4.969 9.567 1.00 97.06 185 GLY A CA 1
ATOM 1335 C C . GLY A 1 185 ? -2.317 -5.499 10.125 1.00 97.06 185 GLY A C 1
ATOM 1336 O O . GLY A 1 185 ? -1.793 -4.934 11.090 1.00 97.06 185 GLY A O 1
ATOM 1337 N N . ALA A 1 186 ? -1.747 -6.529 9.492 1.00 96.25 186 ALA A N 1
ATOM 1338 C CA . ALA A 1 186 ? -0.423 -7.061 9.816 1.00 96.25 186 ALA A CA 1
ATOM 1339 C C . ALA A 1 186 ? 0.672 -6.005 9.590 1.00 96.25 186 ALA A C 1
ATOM 1341 O O . ALA A 1 186 ? 1.405 -5.683 10.529 1.00 96.25 186 ALA A O 1
ATOM 1342 N N . ALA A 1 187 ? 0.685 -5.357 8.420 1.00 96.81 187 ALA A N 1
ATOM 1343 C CA . ALA A 1 187 ? 1.649 -4.305 8.106 1.00 96.81 187 ALA A CA 1
ATOM 1344 C C . ALA A 1 187 ? 1.571 -3.136 9.102 1.00 96.81 187 ALA A C 1
ATOM 1346 O O . ALA A 1 187 ? 2.599 -2.665 9.598 1.00 96.81 187 ALA A O 1
ATOM 1347 N N . TRP A 1 188 ? 0.353 -2.696 9.445 1.00 96.75 188 TRP A N 1
ATOM 1348 C CA . TRP A 1 188 ? 0.122 -1.661 10.455 1.00 96.75 188 TRP A CA 1
ATOM 1349 C C . TRP A 1 188 ? 0.669 -2.070 11.825 1.00 96.75 188 TRP A C 1
ATOM 1351 O O . TRP A 1 188 ? 1.397 -1.302 12.455 1.00 96.75 188 TRP A O 1
ATOM 1361 N N . SER A 1 189 ? 0.376 -3.300 12.259 1.00 94.50 189 SER A N 1
ATOM 1362 C CA . SER A 1 189 ? 0.852 -3.848 13.537 1.00 94.50 189 SER A CA 1
ATOM 1363 C C . SER A 1 189 ? 2.378 -3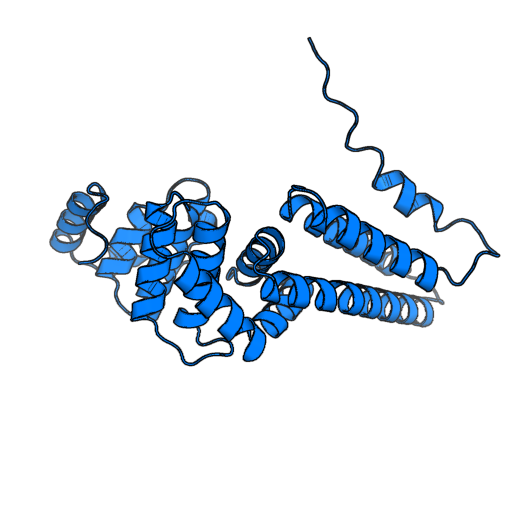.984 13.569 1.00 94.50 189 SER A C 1
ATOM 1365 O O . SER A 1 189 ? 2.999 -3.816 14.617 1.00 94.50 189 SER A O 1
ATOM 1367 N N . ALA A 1 190 ? 3.001 -4.215 12.411 1.00 93.38 190 ALA A N 1
ATOM 1368 C CA . ALA A 1 190 ? 4.449 -4.227 12.232 1.00 93.38 190 ALA A CA 1
ATOM 1369 C C . ALA A 1 190 ? 5.078 -2.818 12.128 1.00 93.38 190 ALA A C 1
ATOM 1371 O O . ALA A 1 190 ? 6.302 -2.708 11.976 1.00 93.38 190 ALA A O 1
ATOM 1372 N N . GLY A 1 191 ? 4.275 -1.750 12.218 1.00 92.56 191 GLY A N 1
ATOM 1373 C CA . GLY A 1 191 ? 4.709 -0.351 12.268 1.00 92.56 191 GLY A CA 1
ATOM 1374 C C . GLY A 1 191 ? 4.577 0.431 10.957 1.00 92.56 191 GLY A C 1
ATOM 1375 O O . GLY A 1 191 ? 5.089 1.549 10.876 1.00 92.56 191 GLY A O 1
ATOM 1376 N N . GLU A 1 192 ? 3.926 -0.116 9.927 1.00 94.38 192 GLU A N 1
ATOM 1377 C CA . GLU A 1 192 ? 3.674 0.608 8.677 1.00 94.38 192 GLU A CA 1
ATOM 1378 C C . GLU A 1 192 ? 2.520 1.603 8.845 1.00 94.38 192 GLU A C 1
ATOM 1380 O O . GLU A 1 192 ? 1.344 1.241 8.863 1.00 94.38 192 GLU A O 1
ATOM 1385 N N . THR A 1 193 ? 2.841 2.887 8.983 1.00 92.88 193 THR A N 1
ATOM 1386 C CA . THR A 1 193 ? 1.834 3.903 9.323 1.00 92.88 193 THR A CA 1
ATOM 1387 C C . THR A 1 193 ? 0.852 4.170 8.183 1.00 92.88 193 THR A C 1
ATOM 1389 O O . THR A 1 193 ? -0.315 4.463 8.449 1.00 92.88 193 THR A O 1
ATOM 1392 N N . TRP A 1 194 ? 1.281 4.007 6.925 1.00 94.12 194 TRP A N 1
ATOM 1393 C CA . TRP A 1 194 ? 0.423 4.186 5.748 1.00 94.12 194 TRP A CA 1
ATOM 1394 C C . TRP A 1 194 ? -0.669 3.117 5.636 1.00 94.12 194 TRP A C 1
ATOM 1396 O O . TRP A 1 194 ? -1.707 3.358 5.018 1.00 94.12 194 TRP A O 1
ATOM 1406 N N . ALA A 1 195 ? -0.485 1.962 6.280 1.00 96.62 195 ALA A N 1
ATOM 1407 C CA . ALA A 1 195 ? -1.464 0.883 6.279 1.00 96.62 195 ALA A CA 1
ATOM 1408 C C . ALA A 1 195 ? -2.827 1.318 6.845 1.00 96.62 195 ALA A C 1
ATOM 1410 O O . ALA A 1 195 ? -3.860 0.863 6.361 1.00 96.62 195 ALA A O 1
ATOM 1411 N N . ALA A 1 196 ? -2.857 2.251 7.807 1.00 97.56 196 ALA A N 1
ATOM 1412 C CA . ALA A 1 196 ? -4.112 2.765 8.360 1.00 97.56 196 ALA A CA 1
ATOM 1413 C C . ALA A 1 196 ? -4.956 3.518 7.313 1.00 97.56 196 ALA A C 1
ATOM 1415 O O . ALA A 1 196 ? -6.174 3.345 7.278 1.00 97.56 196 ALA A O 1
ATOM 1416 N N . ALA A 1 197 ? -4.327 4.305 6.430 1.00 97.00 197 ALA A N 1
ATOM 1417 C CA . ALA A 1 197 ? -5.031 4.956 5.324 1.00 97.00 197 ALA A CA 1
ATOM 1418 C C . ALA A 1 197 ? -5.576 3.921 4.340 1.00 97.00 197 ALA A C 1
ATOM 1420 O O . ALA A 1 197 ? -6.737 3.986 3.943 1.00 97.00 197 ALA A O 1
ATOM 1421 N N . MET A 1 198 ? -4.750 2.935 3.984 1.00 97.12 198 MET A N 1
ATOM 1422 C CA . MET A 1 198 ? -5.148 1.893 3.041 1.00 97.12 198 MET A CA 1
ATOM 1423 C C . MET A 1 198 ? -6.293 1.029 3.580 1.00 97.12 198 MET A C 1
ATOM 1425 O O . MET A 1 198 ? -7.213 0.707 2.832 1.00 97.12 198 MET A O 1
ATOM 1429 N N . LEU A 1 199 ? -6.303 0.733 4.884 1.00 98.06 199 LEU A N 1
ATOM 1430 C CA . LEU A 1 199 ? -7.424 0.076 5.560 1.00 98.06 199 LEU A CA 1
ATOM 1431 C C . LEU A 1 199 ? -8.697 0.909 5.481 1.00 98.06 199 LEU A C 1
ATOM 1433 O O . LEU A 1 199 ? -9.732 0.389 5.069 1.00 98.06 199 LEU A O 1
ATOM 1437 N N . ALA A 1 200 ? -8.628 2.196 5.827 1.00 98.00 200 ALA A N 1
ATOM 1438 C CA . ALA A 1 200 ? -9.788 3.077 5.749 1.00 98.00 200 ALA A CA 1
ATOM 1439 C C . ALA A 1 200 ? -10.361 3.118 4.321 1.00 98.00 200 ALA A C 1
ATOM 1441 O O . ALA A 1 200 ? -11.561 2.915 4.129 1.00 98.00 200 ALA A O 1
ATOM 1442 N N . ASN A 1 201 ? -9.496 3.274 3.314 1.00 96.94 201 ASN A N 1
ATOM 1443 C CA . ASN A 1 201 ? -9.880 3.263 1.902 1.00 96.94 201 ASN A CA 1
ATOM 1444 C C . ASN A 1 201 ? -10.511 1.920 1.488 1.00 96.94 201 ASN A C 1
ATOM 1446 O O . ASN A 1 201 ? -11.547 1.904 0.822 1.00 96.94 201 ASN A O 1
ATOM 1450 N N . ALA A 1 202 ? -9.922 0.790 1.893 1.00 97.06 202 ALA A N 1
ATOM 1451 C CA . ALA A 1 202 ? -10.432 -0.544 1.578 1.00 97.06 202 ALA A CA 1
ATOM 1452 C C . ALA A 1 202 ? -11.820 -0.792 2.194 1.00 97.06 202 ALA A C 1
ATOM 1454 O O . ALA A 1 202 ? -12.708 -1.322 1.521 1.00 97.06 202 ALA A O 1
ATOM 1455 N N . TYR A 1 203 ? -12.047 -0.356 3.437 1.00 98.06 203 TYR A N 1
ATOM 1456 C CA . TYR A 1 203 ? -13.359 -0.455 4.079 1.00 98.06 203 TYR A CA 1
ATOM 1457 C C . TYR A 1 203 ? -14.402 0.464 3.430 1.00 98.06 203 TYR A C 1
ATOM 1459 O O . TYR A 1 203 ? -15.537 0.030 3.231 1.00 98.06 203 TYR A O 1
ATOM 1467 N N . VAL A 1 204 ? -14.028 1.670 2.979 1.00 97.31 204 VAL A N 1
ATOM 1468 C CA . VAL A 1 204 ? -14.922 2.515 2.161 1.00 97.31 204 VAL A CA 1
ATOM 1469 C C . VAL A 1 204 ? -15.325 1.804 0.866 1.00 97.31 204 VAL A C 1
ATOM 1471 O O . VAL A 1 204 ? -16.512 1.746 0.543 1.00 97.31 204 VAL A O 1
ATOM 1474 N N . GLN A 1 205 ? -14.378 1.188 0.150 1.00 94.12 205 GLN A N 1
ATOM 1475 C CA . GLN A 1 205 ? -14.679 0.391 -1.051 1.00 94.12 205 GLN A CA 1
ATOM 1476 C C . GLN A 1 205 ? -15.565 -0.830 -0.743 1.00 94.12 205 GLN A C 1
ATOM 1478 O O . GLN A 1 205 ? -16.339 -1.287 -1.591 1.00 94.12 205 GLN A O 1
ATOM 1483 N N . GLY A 1 206 ? -15.452 -1.369 0.473 1.00 95.44 206 GLY A N 1
ATOM 1484 C CA . GLY A 1 206 ? -16.314 -2.408 1.038 1.00 95.44 206 GLY A CA 1
ATOM 1485 C C . GLY A 1 206 ? -17.670 -1.915 1.549 1.00 95.44 206 GLY A C 1
ATOM 1486 O O . GLY A 1 206 ? -18.494 -2.750 1.909 1.00 95.44 206 GLY A O 1
ATOM 1487 N N . ARG A 1 207 ? -17.927 -0.598 1.540 1.00 96.12 207 ARG A N 1
ATOM 1488 C CA . ARG A 1 207 ? -19.114 0.053 2.129 1.00 96.12 207 ARG A CA 1
ATOM 1489 C C . ARG A 1 207 ? -19.277 -0.202 3.632 1.00 96.12 207 ARG A C 1
ATOM 1491 O O . ARG A 1 207 ? -20.393 -0.220 4.141 1.00 96.12 207 ARG A O 1
ATOM 1498 N N . ASP A 1 208 ? -18.165 -0.359 4.335 1.00 97.38 208 ASP A N 1
ATOM 1499 C CA . ASP A 1 208 ? -18.115 -0.510 5.785 1.00 97.38 208 ASP A CA 1
ATOM 1500 C C . ASP A 1 208 ? -17.617 0.797 6.416 1.00 97.38 208 ASP A C 1
ATOM 1502 O O . ASP A 1 208 ? -16.423 1.004 6.645 1.00 97.38 208 ASP A O 1
ATOM 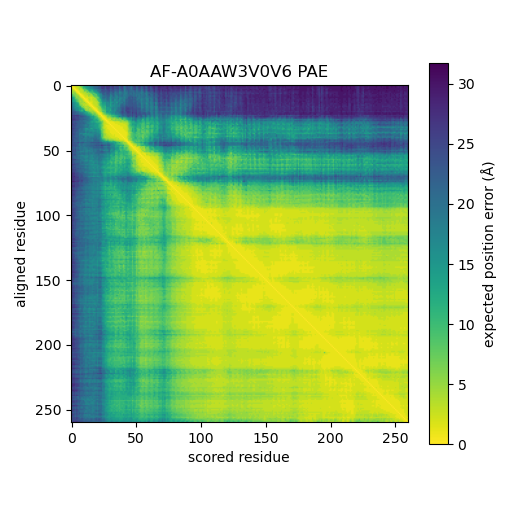1506 N N . SER A 1 209 ? -18.545 1.725 6.658 1.00 97.75 209 SER A N 1
ATOM 1507 C CA . SER A 1 209 ? -18.227 3.038 7.230 1.00 97.75 209 SER A CA 1
ATOM 1508 C C . SER A 1 209 ? -17.754 2.958 8.685 1.00 97.75 209 SER A C 1
ATOM 1510 O O . SER A 1 209 ? -17.009 3.831 9.126 1.00 97.75 209 SER A O 1
ATOM 1512 N N . VAL A 1 210 ? -18.135 1.909 9.421 1.00 98.25 210 VAL A N 1
ATOM 1513 C CA . VAL A 1 210 ? -17.753 1.694 10.824 1.00 98.25 210 VAL A CA 1
ATOM 1514 C C . VAL A 1 210 ? -16.263 1.377 10.919 1.00 98.25 210 VAL A C 1
ATOM 1516 O O . VAL A 1 210 ? -15.523 2.077 11.620 1.00 98.25 210 VAL A O 1
ATOM 1519 N N . ASN A 1 211 ? -15.800 0.374 10.169 1.00 98.19 211 ASN A N 1
ATOM 1520 C CA . ASN A 1 211 ? -14.383 0.026 10.139 1.00 98.19 211 ASN A CA 1
ATOM 1521 C C . ASN A 1 211 ? -13.556 1.079 9.390 1.00 98.19 211 ASN A C 1
ATOM 1523 O O . ASN A 1 211 ? -12.456 1.414 9.837 1.00 98.19 211 ASN A O 1
ATOM 1527 N N . ALA A 1 212 ? -14.090 1.698 8.331 1.00 98.31 212 ALA A N 1
ATOM 1528 C CA . ALA A 1 212 ? -13.422 2.835 7.696 1.00 98.31 212 ALA A CA 1
ATOM 1529 C C . ALA A 1 212 ? -13.163 3.969 8.699 1.00 98.31 212 ALA A C 1
ATOM 1531 O O . ALA A 1 212 ? -12.062 4.521 8.745 1.00 98.31 212 ALA A O 1
ATOM 1532 N N . TYR A 1 213 ? -14.146 4.282 9.551 1.00 98.50 213 TYR A N 1
ATOM 1533 C CA . TYR A 1 213 ? -14.015 5.346 10.541 1.00 98.50 213 TYR A CA 1
ATOM 1534 C C . TYR A 1 213 ? -12.985 4.999 11.613 1.00 98.50 213 TYR A C 1
ATOM 1536 O O . TYR A 1 213 ? -12.124 5.833 11.906 1.00 98.50 213 TYR A O 1
ATOM 1544 N N . LEU A 1 214 ? -12.997 3.760 12.119 1.00 98.38 214 LEU A N 1
ATOM 1545 C CA . LEU A 1 214 ? -11.975 3.251 13.040 1.00 98.38 214 LEU A CA 1
ATOM 1546 C C . LEU A 1 214 ? -10.558 3.505 12.505 1.00 98.38 214 LEU A C 1
ATOM 1548 O O . LEU A 1 214 ? -9.713 4.062 13.212 1.00 98.38 214 LEU A O 1
ATOM 1552 N N . TRP A 1 215 ? -10.304 3.116 11.256 1.00 98.31 215 TRP A N 1
ATOM 1553 C CA . TRP A 1 215 ? -8.983 3.232 10.645 1.00 98.31 215 TRP A CA 1
ATOM 1554 C C . TRP A 1 215 ? -8.623 4.675 10.275 1.00 98.31 215 TRP A C 1
ATOM 1556 O O . TRP A 1 215 ? -7.471 5.077 10.460 1.00 98.31 215 TRP A O 1
ATOM 1566 N N . SER A 1 216 ? -9.606 5.503 9.901 1.00 98.06 216 SER A N 1
ATOM 1567 C CA . SER A 1 216 ? -9.400 6.943 9.686 1.00 98.06 216 SER A CA 1
ATOM 1568 C C . SER A 1 216 ? -8.916 7.665 10.953 1.00 98.06 216 SER A C 1
ATOM 1570 O O . SER A 1 216 ? -8.085 8.564 10.865 1.00 98.06 216 SER A O 1
ATOM 1572 N N . LEU A 1 217 ? -9.367 7.243 12.145 1.00 97.62 217 LEU A N 1
ATOM 1573 C CA . LEU A 1 217 ? -8.941 7.823 13.426 1.00 97.62 217 LEU A CA 1
ATOM 1574 C C . LEU A 1 217 ? -7.499 7.458 13.800 1.00 97.62 217 LEU A C 1
ATOM 1576 O O . LEU A 1 217 ? -6.849 8.198 14.538 1.00 97.62 217 LEU A O 1
ATOM 1580 N N . ARG A 1 218 ? -7.004 6.312 13.321 1.00 97.25 218 ARG A N 1
ATOM 1581 C CA . ARG A 1 218 ? -5.625 5.847 13.555 1.00 97.25 218 ARG A CA 1
ATOM 1582 C C . ARG A 1 218 ? -4.634 6.427 12.552 1.00 97.25 218 ARG A C 1
ATOM 1584 O O . ARG A 1 218 ? -3.432 6.446 12.813 1.00 97.25 218 ARG A O 1
ATOM 1591 N N . CYS A 1 219 ? -5.133 6.913 11.424 1.00 96.62 219 CYS A N 1
ATOM 1592 C CA . CYS A 1 219 ? -4.338 7.563 10.405 1.00 96.62 219 CYS A CA 1
ATOM 1593 C C . CYS A 1 219 ? -3.955 8.985 10.844 1.00 96.62 219 CYS A C 1
ATOM 1595 O O . CYS A 1 219 ? -4.786 9.888 10.890 1.00 96.62 219 CYS A O 1
ATOM 1597 N N . THR A 1 220 ? -2.685 9.189 11.197 1.00 93.25 220 THR A N 1
ATOM 1598 C CA . THR A 1 220 ? -2.168 10.473 11.701 1.00 93.25 220 THR A CA 1
ATOM 1599 C C . THR A 1 220 ? -0.909 10.908 10.949 1.00 93.25 220 THR A C 1
ATOM 1601 O O . THR A 1 220 ? -0.242 10.100 10.300 1.00 93.25 220 THR A O 1
ATOM 1604 N N . GLY A 1 221 ? -0.576 12.201 11.015 1.00 92.31 221 GLY A N 1
ATOM 1605 C CA . GLY A 1 221 ? 0.622 12.748 10.373 1.00 92.31 221 GLY A CA 1
ATOM 1606 C C . GLY A 1 221 ? 0.633 12.505 8.862 1.00 92.31 221 GLY A C 1
ATOM 1607 O O . GLY A 1 221 ? -0.316 12.861 8.170 1.00 92.31 221 GLY A O 1
ATOM 1608 N N . GLN A 1 222 ? 1.700 11.880 8.359 1.00 87.31 222 GLN A N 1
ATOM 1609 C CA . GLN A 1 222 ? 1.874 11.605 6.927 1.00 87.31 222 GLN A CA 1
ATOM 1610 C C . GLN A 1 222 ? 0.871 10.593 6.363 1.00 87.31 222 GLN A C 1
ATOM 1612 O O . GLN A 1 222 ? 0.615 10.622 5.170 1.00 87.31 222 GLN A O 1
ATOM 1617 N N . CYS A 1 223 ? 0.255 9.748 7.195 1.00 92.44 223 CYS A N 1
ATOM 1618 C CA . CYS A 1 223 ? -0.775 8.817 6.728 1.00 92.44 223 CYS A CA 1
ATOM 1619 C C . CYS A 1 223 ? -1.954 9.552 6.057 1.00 92.44 223 CYS A C 1
ATOM 1621 O O . CYS A 1 223 ? -2.554 9.035 5.117 1.00 92.44 223 CYS A O 1
ATOM 1623 N N . LEU A 1 224 ? -2.259 10.778 6.504 1.00 92.62 224 LEU A N 1
ATOM 1624 C CA . LEU A 1 224 ? -3.404 11.559 6.029 1.00 92.62 224 LEU A CA 1
ATOM 1625 C C . LEU A 1 224 ? -3.368 11.838 4.521 1.00 92.62 224 LEU A C 1
ATOM 1627 O O . LEU A 1 224 ? -4.429 11.997 3.926 1.00 92.62 224 LEU A O 1
ATOM 1631 N N . THR A 1 225 ? -2.186 11.876 3.897 1.00 90.12 225 THR A N 1
ATOM 1632 C CA . THR A 1 225 ? -2.067 12.099 2.446 1.00 90.12 225 THR A CA 1
ATOM 1633 C C . THR A 1 225 ? -2.519 10.892 1.628 1.00 90.12 225 THR A C 1
ATOM 1635 O O . THR A 1 225 ? -2.837 11.047 0.458 1.00 90.12 225 THR A O 1
ATOM 1638 N N . GLY A 1 226 ? -2.566 9.700 2.230 1.00 89.69 226 GLY A N 1
ATOM 1639 C CA . GLY A 1 226 ? -3.021 8.475 1.571 1.00 89.69 226 GLY A CA 1
ATOM 1640 C C . GLY A 1 226 ? -4.527 8.219 1.679 1.00 89.69 226 GLY A C 1
ATOM 1641 O O . GLY A 1 226 ? -5.006 7.229 1.126 1.00 89.69 226 GLY A O 1
ATOM 1642 N N . LEU A 1 227 ? -5.282 9.047 2.411 1.00 94.38 227 LEU A N 1
ATOM 1643 C CA . LEU A 1 227 ? -6.734 8.894 2.542 1.00 94.38 227 LEU A CA 1
ATOM 1644 C C . LEU A 1 227 ? -7.452 9.457 1.315 1.00 94.38 227 LEU A C 1
ATOM 1646 O O . LEU A 1 227 ? -7.230 10.604 0.930 1.00 94.38 227 LEU A O 1
ATOM 1650 N N . ILE A 1 228 ? -8.384 8.682 0.760 1.00 94.69 228 ILE A N 1
ATOM 1651 C CA . ILE A 1 228 ? -9.347 9.231 -0.202 1.00 94.69 228 ILE A CA 1
ATOM 1652 C C . ILE A 1 228 ? -10.353 10.143 0.527 1.00 94.69 228 ILE A C 1
ATOM 1654 O O . ILE A 1 228 ? -10.605 9.936 1.721 1.00 94.69 228 ILE A O 1
ATOM 1658 N N . PRO A 1 229 ? -10.965 11.130 -0.153 1.00 95.88 229 PRO A N 1
ATOM 1659 C CA . PRO A 1 229 ? -11.892 12.072 0.480 1.00 95.88 229 PRO A CA 1
ATOM 1660 C C . PRO A 1 229 ? -13.031 11.407 1.267 1.00 95.88 229 PRO A C 1
ATOM 1662 O O . PRO A 1 229 ? -13.402 11.875 2.342 1.00 95.88 229 PRO A O 1
ATOM 1665 N N . GLU A 1 230 ? -13.558 10.289 0.772 1.00 96.50 230 GLU A N 1
ATOM 1666 C CA . GLU A 1 230 ? -14.640 9.519 1.392 1.00 96.50 230 GLU A CA 1
ATOM 1667 C C . GLU A 1 230 ? -14.197 8.777 2.659 1.00 96.50 230 GLU A C 1
ATOM 1669 O O . GLU A 1 230 ? -15.017 8.520 3.538 1.00 96.50 230 GLU A O 1
ATOM 1674 N N . ALA A 1 231 ? -12.907 8.449 2.769 1.00 96.94 231 ALA A N 1
ATOM 1675 C CA . ALA A 1 231 ? -12.317 7.817 3.946 1.00 96.94 231 ALA A CA 1
ATOM 1676 C C . ALA A 1 231 ? -11.877 8.842 5.004 1.00 96.94 231 ALA A C 1
ATOM 1678 O O . ALA A 1 231 ? -11.453 8.467 6.100 1.00 96.94 231 ALA A O 1
ATOM 1679 N N . ALA A 1 232 ? -11.972 10.141 4.705 1.00 96.38 232 ALA A N 1
ATOM 1680 C CA . ALA A 1 232 ? -11.644 11.181 5.661 1.00 96.38 232 ALA A CA 1
ATOM 1681 C C . ALA A 1 232 ? -12.627 11.170 6.839 1.00 96.38 232 ALA A C 1
ATOM 1683 O O . ALA A 1 232 ? -13.846 11.082 6.668 1.00 96.38 232 ALA A O 1
ATOM 1684 N N . LYS A 1 233 ? -12.091 11.365 8.050 1.00 96.38 233 LYS A N 1
ATOM 1685 C CA . LYS A 1 233 ? -12.844 11.389 9.313 1.00 96.38 233 LYS A CA 1
ATOM 1686 C C . LYS A 1 233 ? -14.157 12.184 9.213 1.00 96.38 233 LYS A C 1
ATOM 1688 O O . LYS A 1 233 ? -15.224 11.662 9.517 1.00 96.38 233 LYS A O 1
ATOM 1693 N N . GLY A 1 234 ? -14.083 13.432 8.745 1.00 95.50 234 GLY A N 1
ATOM 1694 C CA . GLY A 1 234 ? -15.244 14.325 8.665 1.00 95.50 234 GLY A CA 1
ATOM 1695 C C . GLY A 1 234 ? -16.276 13.942 7.597 1.00 95.50 234 GLY A C 1
ATOM 1696 O O . GLY A 1 234 ? -17.419 14.390 7.674 1.00 95.50 234 GLY A O 1
ATOM 1697 N N . ALA A 1 235 ? -15.907 13.131 6.600 1.00 96.94 235 ALA A N 1
ATOM 1698 C CA . ALA A 1 235 ? -16.862 12.562 5.651 1.00 96.94 235 ALA A CA 1
ATOM 1699 C C . ALA A 1 235 ? -17.637 11.407 6.303 1.00 96.94 235 ALA A C 1
ATOM 1701 O O . ALA A 1 235 ? -18.866 11.378 6.241 1.00 96.94 235 ALA A O 1
ATOM 1702 N N . LEU A 1 236 ? -16.927 10.520 7.004 1.00 98.00 236 LEU A N 1
ATOM 1703 C CA . LEU A 1 236 ? -17.502 9.352 7.673 1.00 98.00 236 LEU A CA 1
ATOM 1704 C C . LEU A 1 236 ? -18.407 9.730 8.856 1.00 98.00 236 LEU A C 1
ATOM 1706 O O . LEU A 1 236 ? -19.484 9.151 8.993 1.00 98.00 236 LEU A O 1
ATOM 1710 N N . GLU A 1 237 ? -18.047 10.748 9.648 1.00 97.38 237 GLU A N 1
ATOM 1711 C CA . GLU A 1 237 ? -18.870 11.245 10.770 1.00 97.38 237 GLU A CA 1
ATOM 1712 C C . GLU A 1 237 ? -20.275 11.693 10.337 1.00 97.38 237 GLU A C 1
ATOM 1714 O O . GLU A 1 237 ? -21.217 11.584 11.113 1.00 97.38 237 GLU A O 1
ATOM 1719 N N . LYS A 1 238 ? -20.454 12.150 9.091 1.00 96.94 238 LYS A N 1
ATOM 1720 C CA . LYS A 1 238 ? -21.777 12.543 8.569 1.00 96.94 238 LYS A CA 1
ATOM 1721 C C . LYS A 1 238 ? -22.699 11.350 8.309 1.00 96.94 238 LYS A C 1
ATOM 1723 O O . LYS A 1 238 ? -23.903 11.537 8.172 1.00 96.94 238 LYS A O 1
ATOM 1728 N N . SER A 1 239 ? -22.129 10.152 8.182 1.00 95.62 239 SER A N 1
ATOM 1729 C CA . SER A 1 239 ? -22.849 8.919 7.845 1.00 95.62 239 SER A CA 1
ATOM 1730 C C . SER A 1 239 ? -23.135 8.020 9.051 1.00 95.62 239 SER A C 1
ATOM 1732 O O . SER A 1 239 ? -23.841 7.025 8.907 1.00 95.62 239 SER A O 1
ATOM 1734 N N . LEU A 1 240 ? -22.592 8.353 10.225 1.00 97.31 240 LEU A N 1
ATOM 1735 C CA . LEU A 1 240 ? -22.681 7.554 11.446 1.00 97.31 240 LEU A CA 1
ATOM 1736 C C . LEU A 1 240 ? -23.473 8.302 12.522 1.00 97.31 240 LEU A C 1
ATOM 1738 O O . LEU A 1 240 ? -23.418 9.528 12.612 1.00 97.31 240 LEU A O 1
ATOM 1742 N N . ASP A 1 241 ? -24.192 7.569 13.369 1.00 98.06 241 ASP A N 1
ATOM 1743 C CA . ASP A 1 241 ? -24.874 8.168 14.512 1.00 98.06 241 ASP A CA 1
ATOM 1744 C C . ASP A 1 241 ? -23.884 8.513 15.655 1.00 98.06 241 ASP A C 1
ATOM 1746 O O . ASP A 1 241 ? -22.806 7.910 15.762 1.00 98.06 241 ASP A O 1
ATOM 1750 N N . PRO A 1 242 ? -24.230 9.460 16.550 1.00 98.00 242 PRO A N 1
ATOM 1751 C CA . PRO A 1 242 ? -23.332 9.906 17.618 1.00 98.00 242 PRO A CA 1
ATOM 1752 C C . PRO A 1 242 ? -22.880 8.806 18.589 1.00 98.00 242 PRO A C 1
ATOM 1754 O O . PRO A 1 242 ? -21.760 8.867 19.105 1.00 98.00 242 PRO A O 1
ATOM 1757 N N . GLN A 1 243 ? -23.725 7.803 18.854 1.00 97.94 243 GLN A N 1
ATOM 1758 C CA . GLN A 1 243 ? -23.391 6.721 19.780 1.00 97.94 243 GLN A CA 1
ATOM 1759 C C . GLN A 1 243 ? -22.353 5.785 19.154 1.00 97.94 243 GLN A C 1
ATOM 1761 O O . GLN A 1 243 ? -21.356 5.452 19.804 1.00 97.94 243 GLN A O 1
ATOM 1766 N N . THR A 1 244 ? -22.537 5.432 17.880 1.00 97.94 244 THR A N 1
ATOM 1767 C CA . THR A 1 244 ? -21.559 4.669 17.094 1.00 97.94 244 THR A CA 1
ATOM 1768 C C . THR A 1 244 ? -20.222 5.403 17.021 1.00 97.94 244 THR A C 1
ATOM 1770 O O . THR A 1 244 ? -19.183 4.812 17.321 1.00 97.94 244 THR A O 1
ATOM 1773 N N . ILE A 1 245 ? -20.231 6.711 16.738 1.00 98.31 245 ILE A N 1
ATOM 1774 C CA . ILE A 1 245 ? -19.013 7.537 16.723 1.00 98.31 245 ILE A CA 1
ATOM 1775 C C . ILE A 1 245 ? -18.270 7.460 18.061 1.00 98.31 245 ILE A C 1
ATOM 1777 O O . ILE A 1 245 ? -17.066 7.195 18.080 1.00 98.31 245 ILE A O 1
ATOM 1781 N N . SER A 1 246 ? -18.977 7.667 19.175 1.00 97.94 246 SER A N 1
ATOM 1782 C CA . SER A 1 246 ? -18.377 7.641 20.512 1.00 97.94 246 SER A CA 1
ATOM 1783 C C . SER A 1 246 ? -17.767 6.273 20.839 1.00 97.94 246 SER A C 1
ATOM 1785 O O . SER A 1 246 ? -16.634 6.199 21.323 1.00 97.94 246 SER A O 1
ATOM 1787 N N . SER A 1 247 ? -18.468 5.186 20.495 1.00 98.06 247 SER A N 1
ATOM 1788 C CA . SER A 1 247 ? -17.970 3.820 20.683 1.00 98.06 247 SER A CA 1
ATOM 1789 C C . SER A 1 247 ? -16.693 3.559 19.878 1.00 98.06 247 SER A C 1
ATOM 1791 O O . SER A 1 247 ? -15.706 3.058 20.423 1.00 98.06 247 SER A O 1
ATOM 1793 N N . ILE A 1 248 ? -16.670 3.954 18.601 1.00 98.38 248 ILE A N 1
ATOM 1794 C CA . ILE A 1 248 ? -15.507 3.759 17.726 1.00 98.38 248 ILE A CA 1
ATOM 1795 C C . ILE A 1 248 ? -14.313 4.584 18.217 1.00 98.38 248 ILE A C 1
ATOM 1797 O O . ILE A 1 248 ? -13.207 4.058 18.281 1.00 98.38 248 ILE A O 1
ATOM 1801 N N . GLN A 1 249 ? -14.515 5.837 18.636 1.00 97.56 249 GLN A N 1
ATOM 1802 C CA . GLN A 1 249 ? -13.449 6.686 19.191 1.00 97.56 249 GLN A CA 1
ATOM 1803 C C . GLN A 1 249 ? -12.839 6.129 20.483 1.00 97.56 249 GLN A C 1
ATOM 1805 O O . GLN A 1 249 ? -11.664 6.364 20.776 1.00 97.56 249 GLN A O 1
ATOM 1810 N N . GLN A 1 250 ? -13.624 5.409 21.287 1.00 97.19 250 GLN A N 1
ATOM 1811 C CA . GLN A 1 250 ? -13.096 4.706 22.450 1.00 97.19 250 GLN A CA 1
ATOM 1812 C C . GLN A 1 250 ? -12.241 3.511 22.015 1.00 97.19 250 GLN A C 1
ATOM 1814 O O . GLN A 1 250 ? -11.106 3.378 22.474 1.00 97.19 250 GLN A O 1
ATOM 1819 N N . LYS A 1 251 ? -12.762 2.678 21.106 1.00 97.25 251 LYS A N 1
ATOM 1820 C CA . LYS A 1 251 ? -12.075 1.476 20.612 1.00 97.25 251 LYS A CA 1
ATOM 1821 C C . LYS A 1 251 ? -10.845 1.788 19.756 1.00 97.25 251 LYS A C 1
ATOM 1823 O O . LYS A 1 251 ? -9.893 1.020 19.768 1.00 97.25 251 LYS A O 1
ATOM 1828 N N . SER A 1 252 ? -10.807 2.927 19.065 1.00 96.75 252 SER A N 1
ATOM 1829 C CA . SER A 1 252 ? -9.684 3.305 18.197 1.00 96.75 252 SER A CA 1
ATOM 1830 C C . SER A 1 252 ? -8.367 3.477 18.951 1.00 96.75 252 SER A C 1
ATOM 1832 O O . SER A 1 252 ? -7.304 3.346 18.344 1.00 96.75 252 SER A O 1
ATOM 1834 N N . LYS A 1 253 ? -8.440 3.743 20.261 1.00 95.56 253 LYS A N 1
ATOM 1835 C CA . LYS A 1 253 ? -7.290 3.862 21.168 1.00 95.56 253 LYS A CA 1
ATOM 1836 C C . LYS A 1 253 ? -6.665 2.510 21.511 1.00 95.56 253 LYS A C 1
ATOM 1838 O O . LYS A 1 253 ? -5.488 2.469 21.853 1.00 95.56 253 LYS A O 1
ATOM 1843 N N . ASP A 1 254 ? -7.438 1.430 21.433 1.00 95.88 254 ASP A N 1
ATOM 1844 C CA . ASP A 1 254 ? -6.951 0.072 21.639 1.00 95.88 254 ASP A CA 1
ATOM 1845 C C . ASP A 1 254 ? -6.409 -0.471 20.316 1.00 95.88 254 ASP A C 1
ATOM 1847 O O . ASP A 1 254 ? -7.156 -0.670 19.359 1.00 95.88 254 ASP A O 1
ATOM 1851 N N . GLN A 1 255 ? -5.098 -0.688 20.242 1.00 92.38 255 GLN A N 1
ATOM 1852 C CA . GLN A 1 255 ? -4.443 -1.173 19.027 1.00 92.38 255 GLN A CA 1
ATOM 1853 C C . GLN A 1 255 ? -4.719 -2.657 18.741 1.00 92.38 255 GLN A C 1
ATOM 1855 O O . GLN A 1 255 ? -4.511 -3.094 17.614 1.00 92.38 255 GLN A O 1
ATOM 1860 N N . SER A 1 256 ? -5.228 -3.421 19.715 1.00 93.25 256 SER A N 1
ATOM 1861 C CA . SER A 1 256 ? -5.591 -4.831 19.514 1.00 93.25 256 SER A CA 1
ATOM 1862 C C . SER A 1 256 ? -6.899 -5.013 18.732 1.00 93.25 256 SER A C 1
ATOM 1864 O O . SER A 1 256 ? -7.144 -6.074 18.161 1.00 93.25 256 SER A O 1
ATOM 1866 N N . VAL A 1 257 ? -7.732 -3.970 18.655 1.00 94.12 257 VAL A N 1
ATOM 1867 C CA . VAL A 1 257 ? -8.998 -3.993 17.913 1.00 94.12 257 VAL A CA 1
ATOM 1868 C C . VAL A 1 257 ? -8.722 -3.758 16.428 1.00 94.12 257 VAL A C 1
ATOM 1870 O O . VAL A 1 257 ? -8.546 -2.618 16.007 1.00 94.12 257 VAL A O 1
ATOM 1873 N N . LEU A 1 258 ? -8.684 -4.805 15.607 1.00 91.50 258 LEU A N 1
ATOM 1874 C CA . LEU A 1 258 ? -8.414 -4.671 14.164 1.00 91.50 258 LEU A CA 1
ATOM 1875 C C . LEU A 1 258 ? -9.682 -4.469 13.312 1.00 91.50 258 LEU A C 1
ATOM 1877 O O . LEU A 1 258 ? -9.602 -3.951 12.197 1.00 91.50 258 LEU A O 1
ATOM 1881 N N . ASN A 1 259 ? -10.846 -4.845 13.838 1.00 91.31 259 ASN A N 1
ATOM 1882 C CA . ASN A 1 259 ? -12.152 -4.664 13.212 1.00 91.31 259 ASN A CA 1
ATOM 1883 C C . ASN A 1 259 ? -13.276 -4.593 14.267 1.00 91.31 259 ASN A C 1
ATOM 1885 O O . ASN A 1 259 ? -13.046 -4.858 15.451 1.00 91.31 259 ASN A O 1
ATOM 1889 N N . LEU A 1 260 ? -14.470 -4.184 13.831 1.00 91.56 260 LEU A N 1
ATOM 1890 C CA . LEU A 1 260 ? -15.694 -4.007 14.619 1.00 91.56 260 LEU A CA 1
ATOM 1891 C C . LEU A 1 260 ? -16.866 -4.779 14.028 1.00 91.56 260 LEU A C 1
ATOM 1893 O O . LEU A 1 260 ? -16.910 -4.886 12.781 1.00 91.56 260 LEU A O 1
#

Organism: NCBI:txid134537

Mean predicted aligned error: 9.7 Å